Protein AF-A0A7S1GE99-F1 (afdb_monomer)

Structure (mmCIF, N/CA/C/O backbone):
data_AF-A0A7S1GE99-F1
#
_entry.id   AF-A0A7S1GE99-F1
#
loop_
_atom_site.group_PDB
_atom_site.id
_atom_site.type_symbol
_atom_site.label_atom_id
_atom_site.label_alt_id
_atom_site.label_comp_id
_atom_site.label_asym_id
_atom_site.label_entity_id
_atom_site.label_seq_id
_atom_site.pdbx_PDB_ins_code
_atom_site.Cartn_x
_atom_site.Cartn_y
_atom_site.Cartn_z
_atom_site.occupancy
_atom_site.B_iso_or_equiv
_atom_site.auth_seq_id
_atom_site.auth_comp_id
_atom_site.auth_asym_id
_atom_site.auth_atom_id
_atom_site.pdbx_PDB_model_num
ATOM 1 N N . MET A 1 1 ? 2.504 33.706 44.942 1.00 39.19 1 MET A N 1
ATOM 2 C CA . MET A 1 1 ? 2.162 32.279 44.776 1.00 39.19 1 MET A CA 1
ATOM 3 C C . MET A 1 1 ? 1.419 32.140 43.459 1.00 39.19 1 MET A C 1
ATOM 5 O O . MET A 1 1 ? 0.215 32.343 43.428 1.00 39.19 1 MET A O 1
ATOM 9 N N . ALA A 1 2 ? 2.148 31.917 42.367 1.00 39.06 2 ALA A N 1
ATOM 10 C CA . ALA A 1 2 ? 1.563 31.556 41.081 1.00 39.06 2 ALA A CA 1
ATOM 11 C C . ALA A 1 2 ? 1.727 30.039 40.951 1.00 39.06 2 ALA A C 1
ATOM 13 O O . ALA A 1 2 ? 2.849 29.540 40.983 1.00 39.06 2 ALA A O 1
ATOM 14 N N . SER A 1 3 ? 0.613 29.313 40.929 1.00 40.59 3 SER A N 1
ATOM 15 C CA . SER A 1 3 ? 0.593 27.877 40.678 1.00 40.59 3 SER A CA 1
ATOM 16 C C . SER A 1 3 ? 0.791 27.647 39.183 1.00 40.59 3 SER A C 1
ATOM 18 O O . SER A 1 3 ? -0.123 27.890 38.394 1.00 40.59 3 SER A O 1
ATOM 20 N N . GLU A 1 4 ? 1.980 27.198 38.794 1.00 44.19 4 GLU A N 1
ATOM 21 C CA . GLU A 1 4 ? 2.222 26.660 37.459 1.00 44.19 4 GLU A CA 1
ATOM 22 C C . GLU A 1 4 ? 1.477 25.327 37.337 1.00 44.19 4 GLU A C 1
ATOM 24 O O . GLU A 1 4 ? 1.894 24.291 37.855 1.00 44.19 4 GLU A O 1
ATOM 29 N N . GLY A 1 5 ? 0.314 25.377 36.688 1.00 39.50 5 GLY A N 1
ATOM 30 C CA . GLY A 1 5 ? -0.409 24.197 36.240 1.00 39.50 5 GLY A CA 1
ATOM 31 C C . GLY A 1 5 ? 0.390 23.509 35.142 1.00 39.50 5 GLY A C 1
ATOM 32 O O . GLY A 1 5 ? 0.236 23.823 33.964 1.00 39.50 5 GLY A O 1
ATOM 33 N N . GLY A 1 6 ? 1.254 22.576 35.534 1.00 42.50 6 GLY A N 1
ATOM 34 C CA . GLY A 1 6 ? 1.893 21.646 34.617 1.00 42.50 6 GLY A CA 1
ATOM 35 C C . GLY A 1 6 ? 0.828 20.786 33.948 1.00 42.50 6 GLY A C 1
ATOM 36 O O . GLY A 1 6 ? 0.323 19.835 34.542 1.00 42.50 6 GLY A O 1
ATOM 37 N N . VAL A 1 7 ? 0.483 21.104 32.700 1.00 44.38 7 VAL A N 1
ATOM 38 C CA . VAL A 1 7 ? -0.241 20.171 31.836 1.00 44.38 7 VAL A CA 1
ATOM 39 C C . VAL A 1 7 ? 0.745 19.065 31.489 1.00 44.38 7 VAL A C 1
ATOM 41 O O . VAL A 1 7 ? 1.518 19.164 30.537 1.00 44.38 7 VAL A O 1
ATOM 44 N N . SER A 1 8 ? 0.751 18.019 32.312 1.00 42.44 8 SER A N 1
ATOM 45 C CA . SER A 1 8 ? 1.410 16.771 31.975 1.00 42.44 8 SER A CA 1
ATOM 46 C C . SER A 1 8 ? 0.691 16.190 30.763 1.00 42.44 8 SER A C 1
ATOM 48 O O . SER A 1 8 ? -0.389 15.613 30.873 1.00 42.44 8 SER A O 1
ATOM 50 N N . ARG A 1 9 ? 1.272 16.390 29.578 1.00 46.19 9 ARG A N 1
ATOM 51 C CA . ARG A 1 9 ? 0.892 15.664 28.369 1.00 46.19 9 ARG A CA 1
ATOM 52 C C . ARG A 1 9 ? 1.385 14.236 28.554 1.00 46.19 9 ARG A C 1
ATOM 54 O O . ARG A 1 9 ? 2.460 13.881 28.084 1.00 46.19 9 ARG A O 1
ATOM 61 N N . HIS A 1 10 ? 0.641 13.435 29.311 1.00 42.88 10 HIS A N 1
ATOM 62 C CA . HIS A 1 10 ? 0.763 11.991 29.190 1.00 42.88 10 HIS A CA 1
ATOM 63 C C . HIS A 1 10 ? 0.518 11.699 27.713 1.00 42.88 10 HIS A C 1
ATOM 65 O O . HIS A 1 10 ? -0.528 12.078 27.188 1.00 42.88 10 HIS A O 1
ATOM 71 N N . ALA A 1 11 ? 1.515 11.144 27.023 1.00 49.31 11 ALA A N 1
ATOM 72 C CA . ALA A 1 11 ? 1.324 10.636 25.679 1.00 49.31 11 ALA A CA 1
ATOM 73 C C . ALA A 1 11 ? 0.175 9.632 25.772 1.00 49.31 11 ALA A C 1
ATOM 75 O O . ALA A 1 11 ? 0.333 8.560 26.356 1.00 49.31 11 ALA A O 1
ATOM 76 N N . THR A 1 12 ? -1.016 10.034 25.328 1.00 49.06 12 THR A N 1
ATOM 77 C CA . THR A 1 12 ? -2.180 9.160 25.319 1.00 49.06 12 THR A CA 1
ATOM 78 C C . THR A 1 12 ? -1.797 7.986 24.442 1.00 49.06 12 THR A C 1
ATOM 80 O O . THR A 1 12 ? -1.599 8.155 23.241 1.00 49.06 12 THR A O 1
ATOM 83 N N . ALA A 1 13 ? -1.603 6.819 25.049 1.00 61.41 13 ALA A N 1
ATOM 84 C CA . ALA A 1 13 ? -1.289 5.620 24.303 1.00 61.41 13 ALA A CA 1
ATOM 85 C C . ALA A 1 13 ? -2.427 5.382 23.306 1.00 61.41 13 ALA A C 1
ATOM 87 O O . ALA A 1 13 ? -3.583 5.217 23.704 1.00 61.41 13 ALA A O 1
ATOM 88 N N . VAL A 1 14 ? -2.109 5.442 22.014 1.00 68.56 14 VAL A N 1
ATOM 89 C CA . VAL A 1 14 ? -3.097 5.246 20.955 1.00 68.56 14 VAL A CA 1
ATOM 90 C C . VAL A 1 14 ? -3.495 3.775 20.968 1.00 68.56 14 VAL A C 1
ATOM 92 O O . VAL A 1 14 ? -2.655 2.890 20.785 1.00 68.56 14 VAL A O 1
ATOM 95 N N . LEU A 1 15 ? -4.777 3.528 21.232 1.00 82.56 15 LEU A N 1
ATOM 96 C CA . LEU A 1 15 ? -5.371 2.201 21.190 1.00 82.56 15 LEU A CA 1
ATOM 97 C C . LEU A 1 15 ? -5.808 1.899 19.754 1.00 82.56 15 LEU A C 1
ATOM 99 O O . LEU A 1 15 ? -6.715 2.552 19.246 1.00 82.56 15 LEU A O 1
ATOM 103 N N . VAL A 1 16 ? -5.188 0.910 19.116 1.00 88.00 16 VAL A N 1
ATOM 104 C CA . VAL A 1 16 ? -5.548 0.451 17.767 1.00 88.00 16 VAL A CA 1
ATOM 105 C C . VAL A 1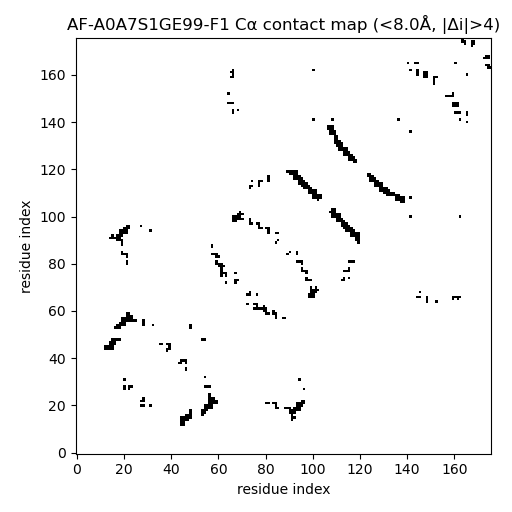 16 ? -6.308 -0.860 17.875 1.00 88.00 16 VAL A C 1
ATOM 107 O O . VAL A 1 16 ? -5.741 -1.874 18.280 1.00 88.00 16 VAL A O 1
ATOM 110 N N . ARG A 1 17 ? -7.595 -0.842 17.522 1.00 90.88 17 ARG A N 1
ATOM 111 C CA . ARG A 1 17 ? -8.445 -2.043 17.454 1.00 90.88 17 ARG A CA 1
ATOM 112 C C . ARG A 1 17 ? -8.789 -2.409 16.024 1.00 90.88 17 ARG A C 1
ATOM 114 O O . ARG A 1 17 ? -8.888 -3.578 15.699 1.00 90.88 17 ARG A O 1
ATOM 121 N N . THR A 1 18 ? -8.951 -1.400 15.177 1.00 93.81 18 THR A N 1
ATOM 122 C CA . THR A 1 18 ? -9.313 -1.564 13.772 1.00 93.81 18 THR A CA 1
ATOM 123 C C . THR A 1 18 ? -8.200 -1.063 12.864 1.00 93.81 18 THR A C 1
ATOM 125 O O . THR A 1 18 ? -7.657 0.025 13.069 1.00 93.81 18 THR A O 1
ATOM 128 N N . VAL A 1 19 ? -7.879 -1.852 11.842 1.00 94.88 19 VAL A N 1
ATOM 129 C CA . VAL A 1 19 ? -6.877 -1.551 10.825 1.00 94.88 19 VAL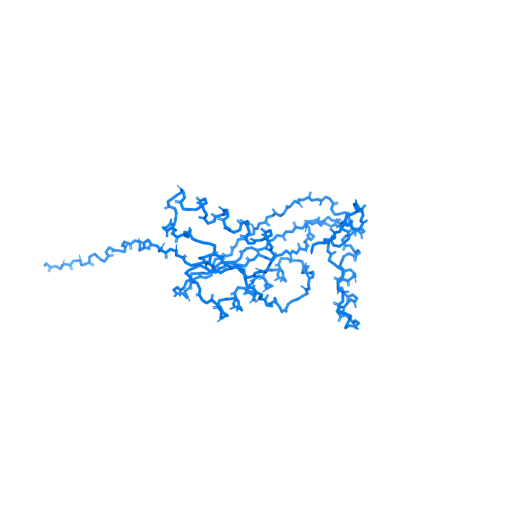 A CA 1
ATOM 130 C C . VAL A 1 19 ? -7.490 -1.714 9.436 1.00 94.88 19 VAL A C 1
ATOM 132 O O . VAL A 1 19 ? -8.042 -2.760 9.098 1.00 94.88 19 VAL A O 1
ATOM 135 N N . THR A 1 20 ? -7.357 -0.688 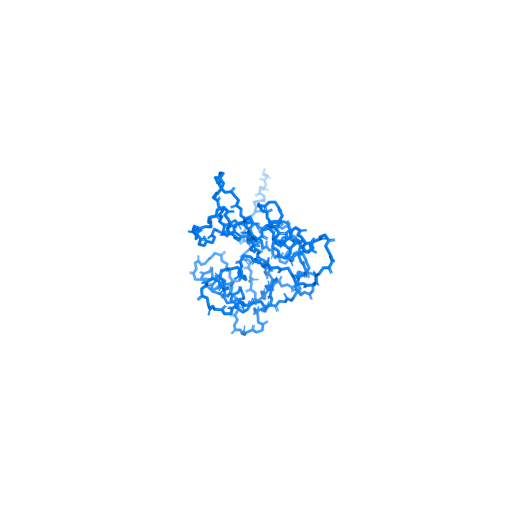8.603 1.00 96.56 20 THR A N 1
ATOM 136 C CA . THR A 1 20 ? -7.715 -0.757 7.181 1.00 96.56 20 THR A CA 1
ATOM 137 C C . THR A 1 20 ? -6.438 -0.759 6.349 1.00 96.56 20 THR A C 1
ATOM 139 O O . THR A 1 20 ? -5.588 0.116 6.501 1.00 96.56 20 THR A O 1
ATOM 142 N N . VAL A 1 21 ? -6.301 -1.723 5.441 1.00 97.38 21 VAL A N 1
ATOM 143 C CA . VAL A 1 21 ? -5.218 -1.772 4.453 1.00 97.38 21 VAL A CA 1
ATOM 144 C C . VAL A 1 21 ? -5.772 -1.333 3.102 1.00 97.38 21 VAL A C 1
ATOM 146 O O . VAL A 1 21 ? -6.738 -1.910 2.613 1.00 97.38 21 VAL A O 1
ATOM 149 N N . ALA A 1 22 ? -5.155 -0.340 2.469 1.00 96.75 22 ALA A N 1
ATOM 150 C CA . ALA A 1 22 ? -5.560 0.214 1.177 1.00 96.75 22 ALA A CA 1
ATOM 151 C C . ALA A 1 22 ? -5.156 -0.686 -0.011 1.00 96.75 22 ALA A C 1
ATOM 153 O O . ALA A 1 22 ? -4.560 -0.239 -0.991 1.00 96.75 22 ALA A O 1
ATOM 154 N N . SER A 1 23 ? -5.404 -1.990 0.109 1.00 95.62 23 SER A N 1
ATOM 155 C CA . SER A 1 23 ? -5.168 -2.993 -0.924 1.00 95.62 23 SER A CA 1
ATOM 156 C C . SER A 1 23 ? -6.000 -4.247 -0.661 1.00 95.62 23 SER A C 1
ATOM 158 O O . SER A 1 23 ? -6.177 -4.651 0.486 1.00 95.62 23 SER A O 1
ATOM 160 N N . THR A 1 24 ? -6.433 -4.919 -1.728 1.00 94.50 24 THR A N 1
ATOM 161 C CA . THR A 1 24 ? -7.025 -6.267 -1.683 1.00 94.50 24 THR A CA 1
ATOM 162 C C . THR A 1 24 ? -5.986 -7.385 -1.843 1.00 94.50 24 THR A C 1
ATOM 164 O O . THR A 1 24 ? -6.329 -8.562 -1.763 1.00 94.50 24 THR A O 1
ATOM 167 N N . SER A 1 25 ? -4.708 -7.050 -2.054 1.00 92.81 25 SER A N 1
ATOM 168 C CA . SER A 1 25 ? -3.637 -8.039 -2.200 1.00 92.81 25 SER A CA 1
ATOM 169 C C . SER A 1 25 ? -3.398 -8.790 -0.891 1.00 92.81 25 SER A C 1
ATOM 171 O O . SER A 1 25 ? -2.994 -8.199 0.113 1.00 92.81 25 SER A O 1
ATOM 173 N N . ALA A 1 26 ? -3.560 -10.115 -0.922 1.00 92.44 26 ALA A N 1
ATOM 174 C CA . ALA A 1 26 ? -3.360 -10.970 0.248 1.00 92.44 26 ALA A CA 1
ATOM 175 C C . ALA A 1 26 ? -1.950 -10.839 0.856 1.00 92.44 26 ALA A C 1
ATOM 177 O O . ALA A 1 26 ? -1.808 -10.881 2.075 1.00 92.44 26 ALA A O 1
ATOM 178 N N . ILE A 1 27 ? -0.912 -10.623 0.032 1.00 91.12 27 ILE A N 1
ATOM 179 C CA . ILE A 1 27 ? 0.461 -10.417 0.525 1.00 91.12 27 ILE A CA 1
ATOM 180 C C . ILE A 1 27 ? 0.560 -9.102 1.301 1.00 91.12 27 ILE A C 1
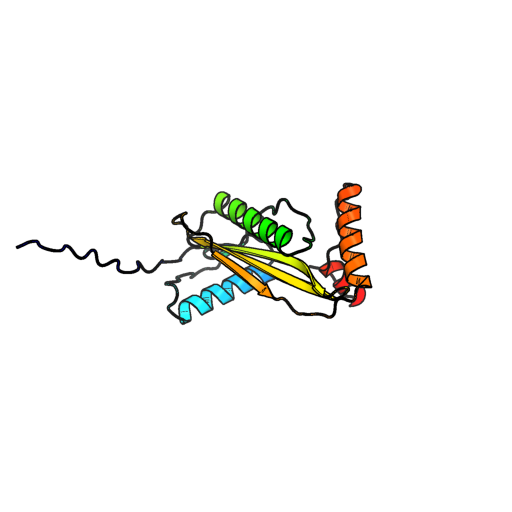ATOM 182 O O . ILE A 1 27 ? 1.121 -9.081 2.393 1.00 91.12 27 ILE A O 1
ATOM 186 N N . LYS A 1 28 ? 0.016 -8.005 0.755 1.00 92.06 28 LYS A N 1
ATOM 187 C CA . LYS A 1 28 ? 0.096 -6.681 1.391 1.00 92.06 28 LYS A CA 1
ATOM 188 C C . LYS A 1 28 ? -0.675 -6.663 2.710 1.00 92.06 28 LYS A C 1
ATOM 190 O O . LYS A 1 28 ? -0.165 -6.168 3.711 1.00 92.06 28 LYS A O 1
ATOM 195 N N . VAL A 1 29 ? -1.860 -7.274 2.735 1.00 94.88 29 VAL A N 1
ATOM 196 C CA . VAL A 1 29 ? -2.665 -7.418 3.957 1.00 94.88 29 VAL A CA 1
ATOM 197 C C . VAL A 1 29 ? -1.927 -8.254 5.009 1.00 94.88 29 VAL A C 1
ATOM 199 O O . VAL A 1 29 ? -1.844 -7.840 6.165 1.00 94.88 29 VAL A O 1
ATOM 202 N N . ALA A 1 30 ? -1.338 -9.390 4.620 1.00 93.50 30 ALA A N 1
ATOM 203 C CA . ALA A 1 30 ? -0.566 -10.232 5.534 1.00 93.50 30 ALA A CA 1
ATOM 204 C C . ALA A 1 30 ? 0.674 -9.510 6.092 1.00 93.50 30 ALA A C 1
ATOM 206 O O . ALA A 1 30 ? 0.928 -9.577 7.293 1.00 93.50 30 ALA A O 1
ATOM 207 N N . ALA A 1 31 ? 1.402 -8.766 5.252 1.00 92.69 31 ALA A N 1
ATOM 208 C CA . ALA A 1 31 ? 2.573 -7.998 5.670 1.00 92.69 31 ALA A CA 1
ATOM 209 C C . ALA A 1 31 ? 2.215 -6.908 6.696 1.00 92.69 31 ALA A C 1
ATOM 211 O O . ALA A 1 31 ? 2.897 -6.765 7.711 1.00 92.69 31 ALA A O 1
ATOM 212 N N . VAL A 1 32 ? 1.116 -6.172 6.481 1.00 93.50 32 VAL A N 1
ATOM 213 C CA . VAL A 1 32 ? 0.640 -5.177 7.457 1.00 93.50 32 VAL A CA 1
ATOM 214 C C . VAL A 1 32 ? 0.190 -5.852 8.753 1.00 93.50 32 VAL A C 1
ATOM 216 O O . VAL A 1 32 ? 0.522 -5.364 9.831 1.00 93.50 32 VAL A O 1
ATOM 219 N N . ARG A 1 33 ? -0.498 -6.999 8.680 1.00 92.88 33 ARG A N 1
ATOM 220 C CA . ARG A 1 33 ? -0.889 -7.775 9.870 1.00 92.88 33 ARG A CA 1
ATOM 221 C C . ARG A 1 33 ? 0.319 -8.192 10.703 1.00 92.88 33 ARG A C 1
ATOM 223 O O . ARG A 1 33 ? 0.304 -8.041 11.926 1.00 92.88 33 ARG A O 1
ATOM 230 N N . GLU A 1 34 ? 1.378 -8.667 10.057 1.00 91.81 34 GLU A N 1
ATOM 231 C CA . GLU A 1 34 ? 2.626 -9.015 10.735 1.00 91.81 34 GLU A CA 1
ATOM 232 C C . GLU A 1 34 ? 3.289 -7.783 11.373 1.00 91.81 34 GLU A C 1
ATOM 234 O O . GLU A 1 34 ? 3.691 -7.835 12.537 1.00 91.81 34 GLU A O 1
ATOM 239 N N . ALA A 1 35 ? 3.361 -6.660 10.652 1.00 89.69 35 ALA A N 1
ATOM 240 C CA . ALA A 1 35 ? 3.946 -5.418 11.158 1.00 89.69 35 ALA A CA 1
ATOM 241 C C . ALA A 1 35 ? 3.192 -4.876 12.385 1.00 89.69 35 ALA A C 1
ATOM 243 O O . ALA A 1 35 ? 3.814 -4.531 13.391 1.00 89.69 35 ALA A O 1
ATOM 244 N N . VAL A 1 36 ? 1.858 -4.866 12.334 1.00 88.56 36 VAL A N 1
ATOM 245 C CA . VAL A 1 36 ? 0.982 -4.459 13.443 1.00 88.56 36 VAL A CA 1
ATOM 246 C C . VAL A 1 36 ? 1.165 -5.380 14.654 1.00 88.56 36 VAL A C 1
ATOM 248 O O . VAL A 1 36 ? 1.307 -4.898 15.779 1.00 88.56 36 VAL A O 1
ATOM 251 N N . SER A 1 37 ? 1.257 -6.694 14.429 1.00 86.00 37 SER A N 1
ATOM 252 C CA . SER A 1 37 ? 1.504 -7.673 15.496 1.00 86.00 37 SER A CA 1
ATOM 253 C C . SER A 1 37 ? 2.858 -7.444 16.177 1.00 86.00 37 SER A C 1
ATOM 255 O O . SER A 1 37 ? 2.948 -7.440 17.403 1.00 86.00 37 SER A O 1
ATOM 257 N N . LYS A 1 38 ? 3.919 -7.177 15.403 1.00 85.75 38 LYS A N 1
ATOM 258 C CA . LYS A 1 38 ? 5.251 -6.857 15.946 1.00 85.75 38 LYS A CA 1
ATOM 259 C C . LYS A 1 38 ? 5.268 -5.530 16.707 1.00 85.75 38 LYS A C 1
ATOM 261 O O . LYS A 1 38 ? 5.879 -5.453 17.770 1.00 85.75 38 LYS A O 1
ATOM 266 N N . ALA A 1 39 ? 4.583 -4.502 16.202 1.00 81.31 39 ALA A N 1
ATOM 267 C CA . ALA A 1 39 ? 4.481 -3.207 16.876 1.00 81.31 39 ALA A CA 1
ATOM 268 C C . ALA A 1 39 ? 3.812 -3.321 18.260 1.00 81.31 39 ALA A C 1
ATOM 270 O O . ALA A 1 39 ? 4.233 -2.641 19.200 1.00 81.31 39 ALA A O 1
ATOM 271 N N . ALA A 1 40 ? 2.835 -4.227 18.399 1.00 76.69 40 ALA A N 1
ATOM 272 C CA . ALA A 1 40 ? 2.210 -4.567 19.676 1.00 76.69 40 ALA A CA 1
ATOM 273 C C . ALA A 1 40 ? 3.221 -5.160 20.674 1.00 76.69 40 ALA A C 1
ATOM 275 O O . ALA A 1 40 ? 3.267 -4.755 21.835 1.00 76.69 40 ALA A O 1
ATOM 276 N N . MET A 1 41 ? 4.074 -6.084 20.212 1.00 76.19 41 MET A N 1
ATOM 277 C CA . MET A 1 41 ? 5.096 -6.729 21.052 1.00 76.19 41 MET A CA 1
ATOM 278 C C . MET A 1 41 ? 6.188 -5.759 21.519 1.00 76.19 41 MET A C 1
ATOM 280 O O . MET A 1 41 ? 6.766 -5.950 22.585 1.00 76.19 41 MET A O 1
ATOM 284 N N . LEU A 1 42 ? 6.474 -4.715 20.739 1.00 74.81 42 LEU A N 1
ATOM 285 C CA . LEU A 1 42 ? 7.482 -3.702 21.063 1.00 74.81 42 LEU A CA 1
ATOM 286 C C . LEU A 1 42 ? 6.946 -2.571 21.960 1.00 74.81 42 LEU A C 1
ATOM 288 O O . LEU A 1 42 ? 7.641 -1.574 22.150 1.00 74.81 42 LEU A O 1
ATOM 292 N N . HIS A 1 43 ? 5.716 -2.688 22.483 1.00 65.75 43 HIS A N 1
ATOM 293 C CA . HIS A 1 43 ? 5.034 -1.668 23.299 1.00 65.75 43 HIS A CA 1
ATOM 294 C C . HIS A 1 43 ? 5.001 -0.265 22.664 1.00 65.75 43 HIS A C 1
ATOM 296 O O . HIS A 1 43 ? 4.838 0.738 23.356 1.00 65.75 43 HIS A O 1
ATOM 302 N N . SER A 1 44 ? 5.161 -0.181 21.340 1.00 64.06 44 SER A N 1
ATOM 303 C CA . SER A 1 44 ? 5.169 1.088 20.604 1.00 64.06 44 SER A CA 1
ATOM 304 C C . SER A 1 44 ? 3.747 1.568 20.292 1.00 64.06 44 SER A C 1
ATOM 306 O O . SER A 1 44 ? 3.522 2.763 20.123 1.00 64.06 44 SER A O 1
ATOM 308 N N . LEU A 1 45 ? 2.784 0.639 20.263 1.00 67.31 45 LEU A N 1
ATOM 309 C CA . LEU A 1 45 ? 1.346 0.889 20.190 1.00 67.31 45 LEU A CA 1
ATOM 310 C C . LEU A 1 45 ? 0.590 -0.089 21.102 1.00 67.31 45 LEU A C 1
ATOM 312 O O . LEU A 1 45 ? 0.994 -1.243 21.250 1.00 67.31 45 LEU A O 1
ATOM 316 N N . HIS A 1 46 ? -0.549 0.340 21.651 1.00 76.56 46 HIS A N 1
ATOM 317 C CA . HIS A 1 46 ? -1.508 -0.577 22.271 1.00 76.56 46 HIS A CA 1
ATOM 318 C C . HIS A 1 46 ? -2.425 -1.137 21.183 1.00 76.56 46 HIS A C 1
ATOM 320 O O . HIS A 1 46 ? -3.415 -0.514 20.809 1.00 76.56 46 HIS A O 1
ATOM 326 N N . VAL A 1 47 ? -2.071 -2.301 20.645 1.00 79.94 47 VAL A N 1
ATOM 327 C CA . VAL A 1 47 ? -2.811 -2.950 19.558 1.00 79.94 47 VAL A CA 1
ATOM 328 C C . VAL A 1 47 ? -3.638 -4.111 20.110 1.00 79.94 47 VAL A C 1
ATOM 330 O O . VAL A 1 47 ? -3.097 -4.992 20.772 1.00 79.94 47 VAL A O 1
ATOM 333 N N . HIS A 1 48 ? -4.931 -4.132 19.791 1.00 81.56 48 HIS A N 1
ATOM 334 C CA . HIS A 1 48 ? -5.866 -5.221 20.087 1.00 81.56 48 HIS A CA 1
ATOM 335 C C . HIS A 1 48 ? -6.625 -5.605 18.812 1.00 81.56 48 HIS A C 1
ATOM 337 O O . HIS A 1 48 ? -7.806 -5.303 18.670 1.00 81.56 48 HIS A O 1
ATOM 343 N N . VAL A 1 49 ? -5.912 -6.214 17.866 1.00 82.19 49 VAL A N 1
ATOM 344 C CA . VAL A 1 49 ? -6.495 -6.838 16.669 1.00 82.19 49 VAL A CA 1
ATOM 345 C C . VAL A 1 49 ? -6.678 -8.313 17.013 1.00 82.19 49 VAL A C 1
ATOM 347 O O . VAL A 1 49 ? -5.692 -9.044 17.102 1.00 82.19 49 VAL A O 1
ATOM 350 N N . GLU A 1 50 ? -7.911 -8.729 17.293 1.00 79.19 50 GLU A N 1
ATOM 351 C CA . GLU A 1 50 ? -8.214 -10.054 17.856 1.00 79.19 50 GLU A CA 1
ATOM 352 C C . GLU A 1 50 ? -8.788 -11.009 16.805 1.00 79.19 50 GLU A C 1
ATOM 354 O O . GLU A 1 50 ? -8.572 -12.217 16.884 1.00 79.19 50 GLU A O 1
ATOM 359 N N . ASN A 1 51 ? -9.477 -10.466 15.800 1.00 84.56 51 ASN A N 1
ATOM 360 C CA . ASN A 1 51 ? -10.158 -11.229 14.760 1.00 84.56 51 ASN A CA 1
ATOM 361 C C . ASN A 1 51 ? -9.690 -10.816 13.357 1.00 84.56 51 ASN A C 1
ATOM 363 O O . ASN A 1 51 ? -9.065 -9.772 13.154 1.00 84.56 51 ASN A O 1
ATOM 367 N N . ASP A 1 52 ? -10.020 -11.623 12.350 1.00 82.12 52 ASP A N 1
ATOM 368 C CA . ASP A 1 52 ? -9.687 -11.290 10.962 1.00 82.12 52 ASP A CA 1
ATOM 369 C C . ASP A 1 52 ? -10.381 -10.001 10.489 1.00 82.12 52 ASP A C 1
ATOM 371 O O . ASP A 1 52 ? -9.762 -9.223 9.766 1.00 82.12 52 ASP A O 1
ATOM 375 N N . ASP A 1 53 ? -11.591 -9.717 10.985 1.00 88.69 53 ASP A N 1
ATOM 376 C CA . ASP A 1 53 ? -12.382 -8.518 10.657 1.00 88.69 53 ASP A CA 1
ATOM 377 C C . ASP A 1 53 ? -11.822 -7.205 11.236 1.00 88.69 53 ASP A C 1
ATOM 379 O O . ASP A 1 53 ? -12.182 -6.110 10.779 1.00 88.69 53 ASP A O 1
ATOM 383 N N . ASP A 1 54 ? -10.922 -7.304 12.217 1.00 92.81 54 ASP A N 1
ATOM 384 C CA . ASP A 1 54 ? -10.254 -6.159 12.835 1.00 92.81 54 ASP A CA 1
ATOM 385 C C . ASP A 1 54 ? -9.143 -5.598 11.935 1.00 92.81 54 ASP A C 1
ATOM 387 O O . ASP A 1 54 ? -8.757 -4.441 12.087 1.00 92.81 54 ASP A O 1
ATOM 391 N N . LEU A 1 55 ? -8.645 -6.380 10.967 1.00 96.06 55 LEU A N 1
ATOM 392 C CA . LEU A 1 55 ? -7.666 -5.936 9.974 1.00 96.06 55 LEU A CA 1
ATOM 393 C C . LEU A 1 55 ? -8.068 -6.406 8.582 1.00 96.06 55 LEU A C 1
ATOM 395 O O . LEU A 1 55 ? -7.876 -7.567 8.220 1.00 96.06 55 LEU A O 1
ATOM 399 N N . VAL A 1 56 ? -8.573 -5.481 7.772 1.00 96.12 56 VAL A N 1
ATOM 400 C CA . VAL A 1 56 ? -9.141 -5.813 6.462 1.00 96.12 56 VAL A CA 1
ATOM 401 C C . VAL A 1 56 ? -8.510 -5.009 5.338 1.00 96.12 56 VAL A C 1
ATOM 403 O O . VAL A 1 56 ? -8.200 -3.827 5.482 1.00 96.12 56 VAL A O 1
ATOM 406 N N . GLY A 1 57 ? -8.340 -5.670 4.197 1.00 97.19 57 GLY A N 1
ATOM 407 C CA . GLY A 1 57 ? -7.984 -5.024 2.943 1.00 97.19 57 GLY A CA 1
ATOM 408 C C . GLY A 1 57 ? -9.212 -4.444 2.250 1.00 97.19 57 GLY A C 1
ATOM 409 O O . GLY A 1 57 ? -10.244 -5.108 2.164 1.00 97.19 57 GLY A O 1
ATOM 410 N N . VAL A 1 58 ? -9.099 -3.225 1.729 1.00 96.81 58 VAL A N 1
ATOM 411 C CA . VAL A 1 58 ? -10.131 -2.581 0.909 1.00 96.81 58 VAL A CA 1
ATOM 412 C C . VAL A 1 58 ? -9.550 -2.154 -0.433 1.00 96.81 58 VAL A C 1
ATOM 414 O O . VAL A 1 58 ? -8.377 -1.790 -0.537 1.00 96.81 58 VAL A O 1
ATOM 417 N N . ALA A 1 59 ? -10.374 -2.199 -1.479 1.00 96.19 59 ALA A N 1
ATOM 418 C CA . ALA A 1 59 ? -10.005 -1.623 -2.763 1.00 96.19 59 ALA A CA 1
ATOM 419 C C . ALA A 1 59 ? -9.923 -0.098 -2.620 1.00 96.19 59 ALA A C 1
ATOM 421 O O . ALA A 1 59 ? -10.871 0.534 -2.157 1.00 96.19 59 ALA A O 1
ATOM 422 N N . ALA A 1 60 ? -8.792 0.481 -3.013 1.00 95.62 60 ALA A N 1
ATOM 423 C CA . ALA A 1 60 ? -8.545 1.913 -2.920 1.00 95.62 60 ALA A CA 1
ATOM 424 C C . ALA A 1 60 ? -7.830 2.380 -4.196 1.00 95.62 60 ALA A C 1
ATOM 426 O O . ALA A 1 60 ? -6.745 1.865 -4.475 1.00 95.62 60 ALA A O 1
ATOM 427 N N . PRO A 1 61 ? -8.410 3.289 -4.999 1.00 94.50 61 PRO A N 1
ATOM 428 C CA . PRO A 1 61 ? -7.774 3.784 -6.218 1.00 94.50 61 PRO A CA 1
ATOM 429 C C . PRO A 1 61 ? -6.532 4.633 -5.903 1.00 94.50 61 PRO A C 1
ATOM 431 O O . PRO A 1 61 ? -6.544 5.430 -4.968 1.00 94.50 61 PRO A O 1
ATOM 434 N N . SER A 1 62 ? -5.465 4.481 -6.696 1.00 92.44 62 SER A N 1
ATOM 435 C CA . SER A 1 62 ? -4.237 5.284 -6.565 1.00 92.44 62 SER A CA 1
ATOM 436 C C . SER A 1 62 ? -4.286 6.594 -7.354 1.00 92.44 62 SER A C 1
ATOM 438 O O . SER A 1 62 ? -3.580 7.539 -7.015 1.00 92.44 62 SER A O 1
ATOM 440 N N . GLY A 1 63 ? -5.090 6.672 -8.419 1.00 92.81 63 GLY A N 1
ATOM 441 C CA . GLY A 1 63 ? -5.151 7.848 -9.296 1.00 92.81 63 GLY A CA 1
ATOM 442 C C . GLY A 1 63 ? -3.839 8.163 -10.035 1.00 92.81 63 GLY A C 1
ATOM 443 O O . GLY A 1 63 ? -3.678 9.280 -10.522 1.00 92.81 63 GLY A O 1
ATOM 444 N N . VAL A 1 64 ? -2.904 7.211 -10.089 1.00 91.94 64 VAL A N 1
ATOM 445 C CA . VAL A 1 64 ? -1.641 7.271 -10.848 1.00 91.94 64 VAL A CA 1
ATOM 446 C C . VAL A 1 64 ? -1.522 6.029 -11.742 1.00 91.94 64 VAL A C 1
ATOM 448 O O . VAL A 1 64 ? -2.435 5.204 -11.751 1.00 91.94 64 VAL A O 1
ATOM 451 N N . SER A 1 65 ? -0.428 5.899 -12.499 1.00 87.44 65 SER A N 1
ATOM 452 C CA . SER A 1 65 ? -0.144 4.692 -13.291 1.00 87.44 65 SER A CA 1
ATOM 453 C C . SER A 1 65 ? -0.218 3.413 -12.44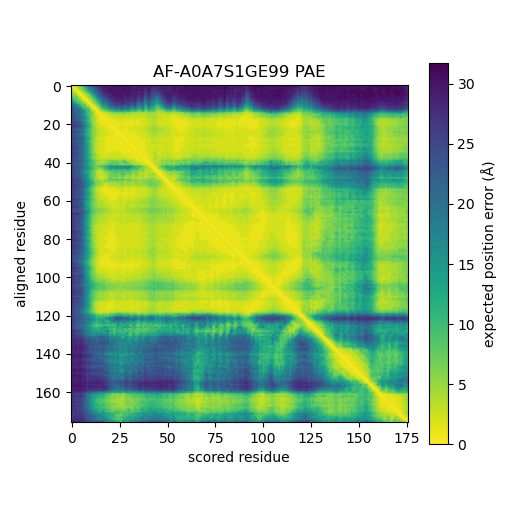1 1.00 87.44 65 SER A C 1
ATOM 455 O O . SER A 1 65 ? 0.208 3.415 -11.288 1.00 87.44 65 SER A O 1
ATOM 457 N N . GLU A 1 66 ? -0.698 2.305 -13.021 1.00 86.19 66 GLU A N 1
ATOM 458 C CA . GLU A 1 66 ? -0.646 0.971 -12.386 1.00 86.19 66 GLU A CA 1
ATOM 459 C C . GLU A 1 66 ? 0.798 0.519 -12.108 1.00 86.19 66 GLU A C 1
ATOM 461 O O . GLU A 1 66 ? 1.046 -0.235 -11.169 1.00 86.19 66 GLU A O 1
ATOM 466 N N . GLN A 1 67 ? 1.761 1.030 -12.883 1.00 86.88 67 GLN A N 1
ATOM 467 C CA . GLN A 1 67 ? 3.189 0.917 -12.604 1.00 86.88 67 GLN A CA 1
ATOM 468 C C . GLN A 1 67 ? 3.771 2.320 -12.376 1.00 86.88 67 GLN A C 1
ATOM 470 O O . GLN A 1 67 ? 4.220 2.952 -13.337 1.00 86.88 67 GLN A O 1
ATOM 475 N N . PRO A 1 68 ? 3.759 2.830 -11.130 1.00 90.00 68 PRO A N 1
ATOM 476 C CA . PRO A 1 68 ? 4.403 4.090 -10.785 1.00 90.00 68 PRO A CA 1
ATOM 477 C C . PRO A 1 68 ? 5.903 4.068 -11.089 1.00 90.00 68 PRO A C 1
ATOM 479 O O . PRO A 1 68 ? 6.586 3.063 -10.841 1.00 90.00 68 PRO A O 1
ATOM 482 N N . VAL A 1 69 ? 6.413 5.192 -11.595 1.00 90.19 69 VAL A N 1
ATOM 483 C CA . VAL A 1 69 ? 7.834 5.389 -11.903 1.00 90.19 69 VAL A CA 1
ATOM 484 C C . VAL A 1 69 ? 8.373 6.579 -11.105 1.00 90.19 69 VAL A C 1
ATOM 486 O O . VAL A 1 69 ? 7.872 7.698 -11.193 1.00 90.19 69 VAL A O 1
ATOM 489 N N . GLY A 1 70 ? 9.428 6.351 -10.324 1.00 88.94 70 GLY A N 1
ATOM 490 C CA . GLY A 1 70 ? 10.029 7.364 -9.456 1.00 88.94 70 GLY A CA 1
ATOM 491 C C . GLY A 1 70 ? 9.369 7.466 -8.074 1.00 88.94 70 GLY A C 1
ATOM 492 O O . GLY A 1 70 ? 8.244 7.013 -7.843 1.00 88.94 70 GLY A O 1
ATOM 493 N N . HIS A 1 71 ? 10.078 8.090 -7.128 1.00 89.00 71 HIS A N 1
ATOM 494 C CA . HIS A 1 71 ? 9.584 8.264 -5.756 1.00 89.00 71 HIS A CA 1
ATOM 495 C C . HIS A 1 71 ? 8.303 9.103 -5.700 1.00 89.00 71 HIS A C 1
ATOM 497 O O . HIS A 1 71 ? 7.373 8.741 -4.985 1.00 89.00 71 HIS A O 1
ATOM 503 N N . GLU A 1 72 ? 8.241 10.204 -6.455 1.00 91.56 72 GLU A N 1
ATOM 504 C CA . GLU A 1 72 ? 7.135 11.164 -6.377 1.00 91.56 72 GLU A CA 1
ATOM 505 C C . GLU A 1 72 ? 5.793 10.556 -6.796 1.00 91.56 72 GLU A C 1
ATOM 507 O O . GLU A 1 72 ? 4.792 10.720 -6.096 1.00 91.56 72 GLU A O 1
ATOM 512 N N . GLU A 1 73 ? 5.754 9.839 -7.923 1.00 92.56 73 GLU A N 1
ATOM 513 C CA . GLU A 1 73 ? 4.526 9.192 -8.386 1.00 9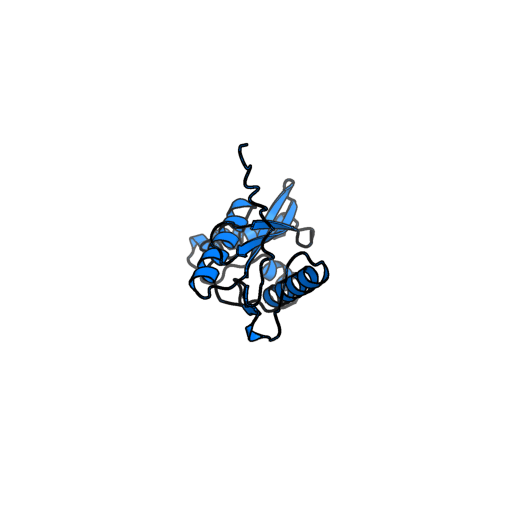2.56 73 GLU A CA 1
ATOM 514 C C . GLU A 1 73 ? 4.105 8.058 -7.448 1.00 92.56 73 GLU A C 1
ATOM 516 O O . GLU A 1 73 ? 2.928 7.963 -7.097 1.00 92.56 73 GLU A O 1
ATOM 521 N N . THR A 1 74 ? 5.062 7.254 -6.980 1.00 92.88 74 THR A N 1
ATOM 522 C CA . THR A 1 74 ? 4.790 6.129 -6.074 1.00 92.88 74 THR A CA 1
ATOM 523 C C . THR A 1 74 ? 4.248 6.612 -4.723 1.00 92.88 74 THR A C 1
ATOM 525 O O . THR A 1 74 ? 3.246 6.089 -4.230 1.00 92.88 74 THR A O 1
ATOM 528 N N . LEU A 1 75 ? 4.839 7.664 -4.142 1.00 92.00 75 LEU A N 1
ATOM 529 C CA . LEU A 1 75 ? 4.349 8.288 -2.909 1.00 92.00 75 LEU A CA 1
ATOM 530 C C . LEU A 1 75 ? 2.961 8.914 -3.098 1.00 92.00 75 LEU A C 1
ATOM 532 O O . LEU A 1 75 ? 2.097 8.788 -2.223 1.00 92.00 75 LEU A O 1
ATOM 536 N N . ARG A 1 76 ? 2.719 9.568 -4.241 1.00 93.75 76 ARG A N 1
ATOM 537 C CA . ARG A 1 76 ? 1.396 10.108 -4.584 1.00 93.75 76 ARG A CA 1
ATOM 538 C C . ARG A 1 76 ? 0.355 8.992 -4.675 1.00 93.75 76 ARG A C 1
ATOM 540 O O . ARG A 1 76 ? -0.711 9.128 -4.082 1.00 93.75 76 ARG A O 1
ATOM 547 N N . GLY A 1 77 ? 0.681 7.874 -5.325 1.00 95.38 77 GLY A N 1
ATOM 548 C CA . GLY A 1 77 ? -0.172 6.685 -5.376 1.00 95.38 77 GLY A CA 1
ATOM 549 C C . GLY A 1 77 ? -0.499 6.142 -3.983 1.00 95.38 77 GLY A C 1
ATOM 550 O O . GLY A 1 77 ? -1.673 5.973 -3.654 1.00 95.38 77 GLY A O 1
ATOM 551 N N . ALA A 1 78 ? 0.511 5.967 -3.122 1.00 94.56 78 ALA A N 1
ATOM 552 C CA . ALA A 1 78 ? 0.318 5.528 -1.737 1.00 94.56 78 ALA A CA 1
ATOM 553 C C . ALA A 1 78 ? -0.594 6.478 -0.941 1.00 94.56 78 ALA A C 1
ATOM 555 O O . ALA A 1 78 ? -1.505 6.030 -0.246 1.00 94.56 78 ALA A O 1
ATOM 556 N N . THR A 1 79 ? -0.384 7.790 -1.068 1.00 93.25 79 THR A N 1
ATOM 557 C CA . THR A 1 79 ? -1.164 8.819 -0.360 1.00 93.25 79 THR A CA 1
ATOM 558 C C . THR A 1 79 ? -2.620 8.852 -0.829 1.00 93.25 79 THR A C 1
ATOM 560 O O . THR A 1 79 ? -3.535 8.912 -0.008 1.00 93.25 79 THR A O 1
ATOM 563 N N . ASN A 1 80 ? -2.853 8.746 -2.138 1.00 95.38 80 ASN A N 1
ATOM 564 C CA . ASN A 1 80 ? -4.198 8.698 -2.710 1.00 95.38 80 ASN A CA 1
ATOM 565 C C . ASN A 1 80 ? -4.955 7.446 -2.252 1.00 95.38 80 ASN A C 1
ATOM 567 O O . ASN A 1 80 ? -6.101 7.549 -1.807 1.00 95.38 80 ASN A O 1
ATOM 571 N N . ARG A 1 81 ? -4.295 6.277 -2.270 1.00 96.56 81 ARG A N 1
ATOM 572 C CA . ARG A 1 81 ? -4.879 5.038 -1.735 1.00 96.56 81 ARG A CA 1
ATOM 573 C C . ARG A 1 81 ? -5.203 5.164 -0.254 1.00 96.56 81 ARG A C 1
ATOM 575 O O . ARG A 1 81 ? -6.270 4.725 0.169 1.00 96.56 81 ARG A O 1
ATOM 582 N N . LEU A 1 82 ? -4.308 5.770 0.527 1.00 94.38 82 LEU A N 1
ATOM 583 C CA . LEU A 1 82 ? -4.522 5.998 1.952 1.00 94.38 82 LEU A CA 1
ATOM 584 C C . LEU A 1 82 ? -5.783 6.837 2.196 1.00 94.38 82 LEU A C 1
ATOM 586 O O . LEU A 1 82 ? -6.621 6.437 3.001 1.00 94.38 82 LEU A O 1
ATOM 590 N N . SER A 1 83 ? -5.943 7.949 1.468 1.00 92.81 83 SER A N 1
ATOM 591 C CA . SER A 1 83 ? -7.124 8.819 1.565 1.00 92.81 83 SER A CA 1
ATOM 592 C C . SER A 1 83 ? -8.405 8.076 1.187 1.00 92.81 83 SER A C 1
ATOM 594 O O . SER A 1 83 ? -9.364 8.071 1.954 1.00 92.81 83 SER A O 1
ATOM 596 N N . ALA A 1 84 ? -8.411 7.379 0.047 1.00 95.75 84 ALA A N 1
ATOM 597 C CA . ALA A 1 84 ? -9.594 6.666 -0.425 1.00 95.75 84 ALA A CA 1
ATOM 598 C C . ALA A 1 84 ? -10.004 5.515 0.513 1.00 95.75 84 ALA A C 1
ATOM 600 O O . ALA A 1 84 ? -11.189 5.310 0.769 1.00 95.75 84 ALA A O 1
ATOM 601 N N . ALA A 1 85 ? -9.035 4.777 1.063 1.00 95.81 85 ALA A N 1
ATOM 602 C CA . ALA A 1 85 ? -9.303 3.723 2.039 1.00 95.81 85 ALA A CA 1
ATOM 603 C C . ALA A 1 85 ? -9.824 4.285 3.367 1.00 95.81 85 ALA A C 1
ATOM 605 O O . ALA A 1 85 ? -10.743 3.708 3.951 1.00 95.81 85 ALA A O 1
ATOM 606 N N . TYR A 1 86 ? -9.265 5.411 3.823 1.00 91.94 86 TYR A N 1
ATOM 607 C CA . TYR A 1 86 ? -9.722 6.097 5.028 1.00 91.94 86 TYR A CA 1
ATOM 608 C C . TYR A 1 86 ? -11.173 6.567 4.884 1.00 91.94 86 TYR A C 1
ATOM 610 O O . TYR A 1 86 ? -11.969 6.362 5.794 1.00 91.94 86 TYR A O 1
ATOM 618 N N . GLU A 1 87 ? -11.540 7.129 3.730 1.00 92.25 87 GLU A N 1
ATOM 619 C CA . GLU A 1 87 ? -12.916 7.538 3.428 1.00 92.25 87 GLU A CA 1
ATOM 620 C C . GLU A 1 87 ? -13.876 6.343 3.325 1.00 92.25 87 GLU A C 1
ATOM 622 O O . GLU A 1 87 ? -14.984 6.392 3.859 1.00 92.25 87 GLU A O 1
ATOM 627 N N . ALA A 1 88 ? -13.455 5.255 2.673 1.00 94.44 88 ALA A N 1
ATOM 628 C CA . ALA A 1 88 ? -14.290 4.071 2.472 1.00 94.44 88 ALA A CA 1
ATOM 629 C C . ALA A 1 88 ? -14.516 3.266 3.763 1.00 94.44 88 ALA A C 1
ATOM 631 O O . ALA A 1 88 ? -15.609 2.741 3.990 1.00 94.44 88 ALA A O 1
ATOM 632 N N . ARG A 1 89 ? -13.483 3.138 4.606 1.00 93.50 89 ARG A N 1
ATOM 633 C CA . ARG A 1 89 ? -13.543 2.412 5.880 1.00 93.50 89 ARG A CA 1
ATOM 634 C C . ARG A 1 89 ? -12.609 3.051 6.917 1.00 93.50 89 ARG A C 1
ATOM 636 O O . ARG A 1 89 ? -11.492 2.560 7.118 1.00 93.50 89 ARG A O 1
ATOM 643 N N . PRO A 1 90 ? -13.083 4.081 7.639 1.00 90.69 90 PRO A N 1
ATOM 644 C CA . PRO A 1 90 ? -12.322 4.693 8.719 1.00 90.69 90 PRO A CA 1
ATOM 645 C C . PRO A 1 90 ? -11.947 3.663 9.794 1.00 90.69 90 PRO A C 1
ATOM 647 O O . PRO A 1 90 ? -12.823 3.069 10.432 1.00 90.69 90 PRO A O 1
ATOM 650 N N . ALA A 1 91 ? -10.651 3.498 10.033 1.00 92.38 91 ALA A N 1
ATOM 651 C CA . ALA A 1 91 ? -10.067 2.608 11.036 1.00 92.38 91 ALA A CA 1
ATOM 652 C C . ALA A 1 91 ? -9.199 3.401 12.021 1.00 92.38 91 ALA A C 1
ATOM 654 O O . ALA A 1 91 ? -8.861 4.553 11.757 1.00 92.38 91 ALA A O 1
ATOM 655 N N . ASP A 1 92 ? -8.840 2.797 13.155 1.00 91.31 92 ASP A N 1
ATOM 656 C CA . ASP A 1 92 ? -7.932 3.425 14.128 1.00 91.31 92 ASP A CA 1
ATOM 657 C C . ASP A 1 92 ? -6.547 3.656 13.522 1.00 91.31 92 ASP A C 1
ATOM 659 O O . ASP A 1 92 ? -5.911 4.672 13.799 1.00 91.31 92 ASP A O 1
ATOM 663 N N . LEU A 1 93 ? -6.137 2.742 12.641 1.00 91.50 93 LEU A N 1
ATOM 664 C CA . LEU A 1 93 ? -4.973 2.847 11.776 1.00 91.50 93 LEU A CA 1
ATOM 665 C C . LEU A 1 93 ? -5.379 2.509 10.336 1.00 91.50 93 LEU A C 1
ATOM 667 O O . LEU A 1 93 ? -5.959 1.460 10.072 1.00 91.50 93 LEU A O 1
ATOM 671 N N . THR A 1 94 ? -5.037 3.366 9.384 1.00 94.12 94 THR A N 1
ATOM 672 C CA . THR A 1 94 ? -5.145 3.054 7.950 1.00 94.12 94 THR A CA 1
ATOM 673 C C . THR A 1 94 ? -3.744 3.002 7.360 1.00 94.12 94 THR A C 1
ATOM 675 O O . THR A 1 94 ? -2.924 3.852 7.696 1.00 94.12 94 THR A O 1
ATOM 678 N N . VAL A 1 95 ? -3.453 2.012 6.513 1.00 95.06 95 VAL A N 1
ATOM 679 C CA . VAL A 1 95 ? -2.131 1.798 5.903 1.00 95.06 95 VAL A CA 1
ATOM 680 C C . VAL A 1 95 ? -2.269 1.580 4.400 1.00 95.06 95 VAL A C 1
ATOM 682 O O . VAL A 1 95 ? -3.084 0.775 3.960 1.00 95.06 95 VAL A O 1
ATOM 685 N N . ALA A 1 96 ? -1.433 2.239 3.608 1.00 95.00 96 ALA A N 1
ATOM 686 C CA . ALA A 1 96 ? -1.275 2.019 2.178 1.00 95.00 96 ALA A CA 1
ATOM 687 C C . ALA A 1 96 ? 0.149 1.548 1.871 1.00 95.00 96 ALA A C 1
ATOM 689 O O . ALA A 1 96 ? 1.104 2.014 2.490 1.00 95.00 96 ALA A O 1
ATOM 690 N N . VAL A 1 97 ? 0.279 0.630 0.910 1.00 93.56 97 VAL A N 1
ATOM 691 C CA . VAL A 1 97 ? 1.563 0.105 0.422 1.00 93.56 97 VAL A CA 1
ATOM 692 C C . VAL A 1 97 ? 1.544 0.151 -1.101 1.00 93.56 97 VAL A C 1
ATOM 694 O O . VAL A 1 97 ? 0.856 -0.665 -1.727 1.00 93.56 97 VAL A O 1
ATOM 697 N N . GLU A 1 98 ? 2.297 1.076 -1.692 1.00 93.06 98 GLU A N 1
ATOM 698 C CA . GLU A 1 98 ? 2.380 1.247 -3.146 1.00 93.06 98 GLU A CA 1
ATOM 699 C C . GLU A 1 98 ? 3.758 0.874 -3.656 1.00 93.06 98 GLU A C 1
ATOM 701 O O . GLU A 1 98 ? 4.748 1.406 -3.167 1.00 93.06 98 GLU A O 1
ATOM 706 N N . ASN A 1 99 ? 3.805 -0.040 -4.623 1.00 90.75 99 ASN A N 1
ATOM 707 C CA . ASN A 1 99 ? 5.037 -0.436 -5.291 1.00 90.75 99 ASN A CA 1
ATOM 708 C C . ASN A 1 99 ? 5.281 0.467 -6.499 1.00 90.75 99 ASN A C 1
ATOM 710 O O . ASN A 1 99 ? 4.330 0.906 -7.142 1.00 90.75 99 ASN A O 1
ATOM 714 N N . GLY A 1 100 ? 6.544 0.704 -6.821 1.00 88.69 100 GLY A N 1
ATOM 715 C CA . GLY A 1 100 ? 6.967 1.466 -7.986 1.00 88.69 100 GLY A CA 1
ATOM 716 C C . GLY A 1 100 ? 8.412 1.147 -8.341 1.00 88.69 100 GLY A C 1
ATOM 717 O O . GLY A 1 100 ? 9.153 0.591 -7.531 1.00 88.69 100 GLY A O 1
ATOM 718 N N . ILE A 1 101 ? 8.818 1.500 -9.557 1.00 86.69 101 ILE A N 1
ATOM 719 C CA . ILE A 1 101 ? 10.208 1.340 -9.996 1.00 86.69 101 ILE A CA 1
ATOM 720 C C . ILE A 1 101 ? 10.938 2.675 -9.933 1.00 86.69 101 ILE A C 1
ATOM 722 O O . ILE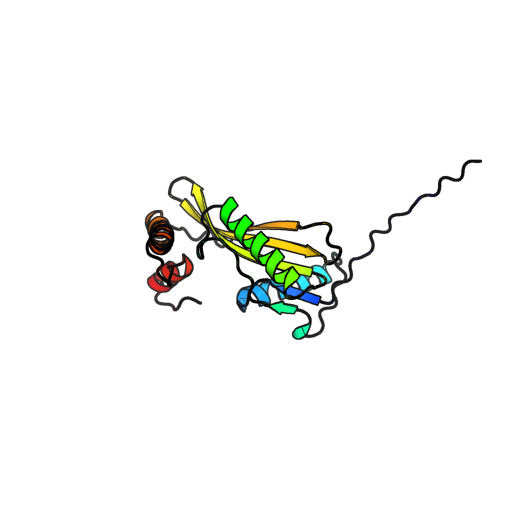 A 1 101 ? 10.399 3.706 -10.334 1.00 86.69 101 ILE A O 1
ATOM 726 N N . VAL A 1 102 ? 12.176 2.671 -9.449 1.00 85.19 102 VAL A N 1
ATOM 727 C CA . VAL A 1 102 ? 13.006 3.878 -9.358 1.00 85.19 102 VAL A CA 1
ATOM 728 C C . VAL A 1 102 ? 14.394 3.620 -9.909 1.00 85.19 102 VAL A C 1
ATOM 730 O O . VAL A 1 102 ? 15.027 2.621 -9.578 1.00 85.19 102 VAL A O 1
ATOM 733 N N . GLU A 1 103 ? 14.875 4.551 -10.728 1.00 83.81 103 GLU A N 1
ATOM 734 C CA . GLU A 1 103 ? 16.256 4.581 -11.190 1.00 83.81 103 GLU A CA 1
ATOM 735 C C . GLU A 1 103 ? 17.153 5.173 -10.096 1.00 83.81 103 GLU A C 1
ATOM 737 O O . GLU A 1 103 ? 17.065 6.358 -9.778 1.00 83.81 103 GLU A O 1
ATOM 742 N N . VAL A 1 104 ? 18.002 4.342 -9.490 1.00 81.75 104 VAL A N 1
ATOM 743 C CA . VAL A 1 104 ? 18.908 4.755 -8.398 1.00 81.75 104 VAL A CA 1
ATOM 744 C C . VAL A 1 104 ? 20.287 5.169 -8.909 1.00 81.75 104 VAL A C 1
ATOM 746 O O . VAL A 1 104 ? 20.985 5.947 -8.261 1.00 81.75 104 VAL A O 1
ATOM 749 N N . LEU A 1 105 ? 20.677 4.663 -10.079 1.00 78.12 105 LEU A N 1
ATOM 750 C CA . LEU A 1 105 ? 21.840 5.071 -10.868 1.00 78.12 105 LEU A CA 1
ATOM 751 C C . LEU A 1 105 ? 21.465 4.951 -12.353 1.00 78.12 105 LEU A C 1
ATOM 753 O O . LEU A 1 105 ? 20.585 4.153 -12.664 1.00 78.12 105 LEU A O 1
ATOM 757 N N . PRO A 1 106 ? 22.136 5.656 -13.281 1.00 78.00 106 PRO A N 1
ATOM 758 C CA . PRO A 1 106 ? 21.829 5.550 -14.708 1.00 78.00 106 PRO A CA 1
ATOM 759 C C . PRO A 1 106 ? 21.820 4.093 -15.199 1.00 78.00 106 PRO A C 1
ATOM 761 O O . PRO A 1 106 ? 22.836 3.403 -15.122 1.00 78.00 106 PRO A O 1
ATOM 764 N N . GLY A 1 107 ? 20.674 3.623 -15.690 1.00 71.56 107 GLY A N 1
ATOM 765 C CA . GLY A 1 107 ? 20.451 2.251 -16.151 1.00 71.56 107 GLY A CA 1
ATOM 766 C C . GLY A 1 107 ? 20.240 1.207 -15.047 1.00 71.56 107 GLY A C 1
ATOM 767 O O . GLY A 1 107 ? 20.097 0.028 -15.367 1.00 71.56 107 GLY A O 1
ATOM 768 N N . HIS A 1 108 ? 20.200 1.608 -13.774 1.00 71.12 108 HIS A N 1
ATOM 769 C CA . HIS A 1 108 ? 19.995 0.729 -12.624 1.00 71.12 108 HIS A CA 1
ATOM 770 C C . HIS A 1 108 ? 18.694 1.068 -11.914 1.00 71.12 108 HIS A C 1
ATOM 772 O O . HIS A 1 108 ? 18.576 2.096 -11.241 1.00 71.12 108 HIS A O 1
ATOM 778 N N . TRP A 1 109 ? 17.742 0.153 -12.025 1.00 78.00 109 TRP A N 1
ATOM 779 C CA . TRP A 1 109 ? 16.415 0.319 -11.461 1.00 78.00 109 TRP A CA 1
ATOM 780 C C . TRP A 1 109 ? 16.202 -0.634 -10.292 1.00 78.00 109 TRP A C 1
ATOM 782 O O . TRP A 1 109 ? 16.790 -1.714 -10.231 1.00 78.00 109 TRP A O 1
ATOM 792 N N . VAL A 1 110 ? 15.358 -0.223 -9.354 1.00 79.88 110 VAL A N 1
ATOM 793 C CA . VAL A 1 110 ? 14.928 -1.042 -8.220 1.00 79.88 110 VAL A CA 1
ATOM 794 C C . VAL A 1 110 ? 13.414 -0.979 -8.087 1.00 79.88 110 VAL A C 1
ATOM 796 O O . VAL A 1 110 ? 12.812 0.063 -8.340 1.00 79.88 110 VAL A O 1
ATOM 799 N N . ASP A 1 111 ? 12.814 -2.092 -7.672 1.00 82.75 111 ASP A N 1
ATOM 800 C CA . ASP A 1 111 ? 11.441 -2.116 -7.169 1.00 82.75 111 ASP A CA 1
ATOM 801 C C . ASP A 1 111 ? 11.458 -1.671 -5.703 1.00 82.75 111 ASP A C 1
ATOM 803 O O . ASP A 1 111 ? 12.186 -2.225 -4.869 1.00 82.75 111 ASP A O 1
ATOM 807 N N . LEU A 1 112 ? 10.677 -0.645 -5.389 1.00 86.06 112 LEU A N 1
ATOM 808 C CA . LEU A 1 112 ? 10.516 -0.130 -4.038 1.00 86.06 112 LEU A CA 1
ATOM 809 C C . LEU A 1 112 ? 9.049 0.040 -3.689 1.00 86.06 112 LEU A C 1
ATOM 811 O O . LEU A 1 112 ? 8.188 0.114 -4.563 1.00 86.06 112 LEU A O 1
ATOM 815 N N . ALA A 1 113 ? 8.771 0.140 -2.392 1.00 89.00 113 ALA A N 1
ATOM 816 C CA . ALA A 1 113 ? 7.451 0.466 -1.900 1.00 89.00 113 ALA A CA 1
ATOM 817 C C . ALA A 1 113 ? 7.457 1.729 -1.036 1.00 89.00 113 ALA A C 1
ATOM 819 O O . ALA A 1 113 ? 8.307 1.919 -0.167 1.00 89.00 113 ALA A O 1
ATOM 820 N N . TRP A 1 114 ? 6.441 2.562 -1.214 1.00 91.62 114 TRP A N 1
ATOM 821 C CA . TRP A 1 114 ? 6.075 3.574 -0.234 1.00 91.62 114 TRP A CA 1
ATOM 822 C C . TRP A 1 114 ? 5.005 3.027 0.698 1.00 91.62 114 TRP A C 1
ATOM 824 O O . TRP A 1 114 ? 3.979 2.510 0.249 1.00 91.62 114 TRP A O 1
ATOM 834 N N . VAL A 1 115 ? 5.239 3.172 2.001 1.00 92.50 115 VAL A N 1
ATOM 835 C CA . VAL A 1 115 ? 4.254 2.869 3.036 1.00 92.50 115 VAL A CA 1
ATOM 836 C C . VAL A 1 115 ? 3.770 4.181 3.632 1.00 92.50 115 VAL A C 1
ATOM 838 O O . VAL A 1 115 ? 4.552 4.939 4.202 1.00 92.50 115 VAL A O 1
ATOM 841 N N . ALA A 1 116 ? 2.476 4.453 3.508 1.00 91.62 116 ALA A N 1
ATOM 842 C CA . ALA A 1 116 ? 1.830 5.605 4.124 1.00 91.62 116 ALA A CA 1
ATOM 843 C C . ALA A 1 116 ? 0.812 5.114 5.155 1.00 91.62 116 ALA A C 1
ATOM 845 O O . ALA A 1 116 ? 0.119 4.127 4.920 1.00 91.62 116 ALA A O 1
ATOM 846 N N . ALA A 1 117 ? 0.723 5.775 6.302 1.00 91.56 117 ALA A N 1
ATOM 847 C CA . ALA A 1 117 ? -0.162 5.395 7.389 1.00 91.56 117 ALA A CA 1
ATOM 848 C C . ALA A 1 117 ? -0.776 6.626 8.056 1.00 91.56 117 ALA A C 1
ATOM 850 O O . ALA A 1 117 ? -0.121 7.655 8.200 1.00 91.56 117 ALA A O 1
ATOM 851 N N . THR A 1 118 ? -2.026 6.521 8.493 1.00 88.31 118 THR A N 1
ATOM 852 C CA . THR A 1 118 ? -2.701 7.585 9.244 1.00 88.31 118 THR A CA 1
ATOM 853 C C . THR A 1 118 ? -3.508 7.010 10.398 1.00 88.31 118 THR A C 1
ATOM 855 O O . THR A 1 118 ? -4.040 5.898 10.304 1.00 88.31 118 THR A O 1
ATOM 858 N N . LEU A 1 119 ? -3.572 7.764 11.494 1.00 87.31 119 LEU A N 1
ATOM 859 C CA . LEU A 1 119 ? -4.412 7.461 12.647 1.00 87.31 119 LEU A CA 1
ATOM 860 C C . LEU A 1 119 ? -5.770 8.163 12.517 1.00 87.31 119 LEU A C 1
ATOM 862 O O . LEU A 1 119 ? -5.897 9.212 11.887 1.00 87.31 119 LEU A O 1
ATOM 866 N N . ARG A 1 120 ? -6.794 7.602 13.168 1.00 81.69 120 ARG A N 1
ATOM 867 C CA . ARG A 1 120 ? -8.172 8.134 13.157 1.00 81.69 120 ARG A CA 1
ATOM 868 C C . ARG A 1 120 ? -8.311 9.568 13.680 1.00 81.69 120 ARG A C 1
ATOM 870 O O . ARG A 1 120 ? -9.279 10.239 13.337 1.00 81.69 120 ARG A O 1
ATOM 877 N N . ASP A 1 121 ? -7.391 10.046 14.516 1.00 71.69 121 ASP A N 1
ATOM 878 C CA . ASP A 1 121 ? -7.464 11.405 15.072 1.00 71.69 121 ASP A CA 1
ATOM 879 C C . ASP A 1 121 ? -7.250 12.515 14.024 1.00 71.69 121 ASP A C 1
ATOM 881 O O . ASP A 1 121 ? -7.439 13.694 14.327 1.00 71.69 121 ASP A O 1
ATOM 885 N N . GLY A 1 122 ? -6.940 12.135 12.777 1.00 55.16 122 GLY A N 1
ATOM 886 C CA . GLY A 1 122 ? -7.047 12.985 11.595 1.00 55.16 122 GLY A CA 1
ATOM 887 C C . GLY A 1 122 ? -5.979 14.071 11.495 1.00 55.16 122 GLY A C 1
ATOM 888 O O . GLY A 1 122 ? -6.104 14.954 10.651 1.00 55.16 122 GLY A O 1
ATOM 889 N N . GLY A 1 123 ? -4.946 14.038 12.344 1.00 57.72 123 GLY A N 1
ATOM 890 C CA . GLY A 1 123 ? -3.943 15.102 12.399 1.00 57.72 123 GLY A CA 1
ATOM 891 C C . GLY A 1 123 ? -2.653 14.813 11.634 1.00 57.72 123 GLY A C 1
ATOM 892 O O . GLY A 1 123 ? -2.079 15.727 11.045 1.00 57.72 123 GLY A O 1
ATOM 893 N N . THR A 1 124 ? -2.172 13.566 11.656 1.00 62.22 124 THR A N 1
ATOM 894 C CA . THR A 1 124 ? -0.817 13.239 11.182 1.00 62.22 124 THR A CA 1
ATOM 895 C C . THR A 1 124 ? -0.814 12.015 10.273 1.00 62.22 124 THR A C 1
ATOM 897 O O . THR A 1 124 ? -1.097 10.902 10.711 1.00 62.22 124 THR A O 1
ATOM 900 N N . THR A 1 125 ? -0.420 12.223 9.016 1.00 65.06 125 THR A N 1
ATOM 901 C CA . THR A 1 125 ? -0.019 11.143 8.110 1.00 65.06 125 THR A CA 1
ATOM 902 C C . THR A 1 125 ? 1.473 10.884 8.287 1.00 65.06 125 THR A C 1
ATOM 904 O O . THR A 1 125 ? 2.286 11.801 8.182 1.00 65.06 125 THR A O 1
ATOM 907 N N . TYR A 1 126 ? 1.834 9.631 8.534 1.00 74.75 126 TYR A N 1
ATOM 908 C CA . TYR A 1 126 ? 3.210 9.153 8.563 1.00 74.75 126 TYR A CA 1
ATOM 909 C C . TYR A 1 126 ? 3.521 8.451 7.240 1.00 74.75 126 TYR A C 1
ATOM 911 O O . TYR A 1 126 ? 2.722 7.650 6.760 1.00 74.75 126 TYR A O 1
ATOM 919 N N . SER A 1 127 ? 4.684 8.713 6.653 1.00 70.31 127 SER A N 1
ATOM 920 C CA . SER A 1 127 ? 5.150 8.024 5.446 1.00 70.31 127 SER A CA 1
ATOM 921 C C . SER A 1 127 ? 6.576 7.536 5.641 1.00 70.31 127 SER A C 1
ATOM 923 O O . SER A 1 127 ? 7.419 8.274 6.152 1.00 70.31 127 SER A O 1
ATOM 925 N N . ALA A 1 128 ? 6.845 6.307 5.219 1.00 70.19 128 ALA A N 1
ATOM 926 C CA . ALA A 1 128 ? 8.166 5.707 5.240 1.00 70.19 128 ALA A CA 1
ATOM 927 C C . ALA A 1 128 ? 8.445 4.992 3.916 1.00 70.19 128 ALA A C 1
ATOM 929 O O . ALA A 1 128 ? 7.561 4.370 3.320 1.00 70.19 128 ALA A O 1
ATOM 930 N N . GLU A 1 129 ? 9.696 5.063 3.480 1.00 62.56 129 GLU A N 1
ATOM 931 C CA . GLU A 1 129 ? 10.189 4.294 2.344 1.00 62.56 129 GLU A CA 1
ATOM 932 C C . GLU A 1 129 ? 10.538 2.878 2.802 1.00 62.56 129 GLU A C 1
ATOM 934 O O . GLU A 1 129 ? 11.320 2.685 3.737 1.00 62.56 129 GLU A O 1
ATOM 939 N N . ALA A 1 130 ? 9.980 1.880 2.126 1.00 65.25 130 ALA A N 1
ATOM 940 C CA . ALA A 1 130 ? 10.367 0.489 2.270 1.00 65.25 130 ALA A CA 1
ATOM 941 C C . ALA A 1 130 ? 11.049 0.045 0.975 1.00 65.25 130 ALA A C 1
ATOM 943 O O . ALA A 1 130 ? 10.430 -0.069 -0.081 1.00 65.25 130 ALA A O 1
ATOM 944 N N . HIS A 1 131 ? 12.348 -0.214 1.053 1.00 59.53 131 HIS A N 1
ATOM 945 C CA . HIS A 1 131 ? 13.093 -0.703 -0.097 1.00 59.53 131 HIS A CA 1
ATOM 946 C C . HIS A 1 131 ? 12.736 -2.178 -0.311 1.00 59.53 131 HIS A C 1
ATOM 948 O O . HIS A 1 131 ? 12.884 -2.997 0.600 1.00 59.53 131 HIS A O 1
ATOM 954 N N . GLY A 1 132 ? 12.218 -2.496 -1.498 1.00 57.81 132 GLY A N 1
ATOM 955 C CA . GLY A 1 132 ? 11.993 -3.869 -1.929 1.00 57.81 132 GLY A CA 1
ATOM 956 C C . GLY A 1 132 ? 13.314 -4.575 -2.224 1.00 57.81 132 GLY A C 1
ATOM 957 O O . GLY A 1 132 ? 14.404 -4.045 -1.991 1.00 57.81 132 GLY A O 1
ATOM 958 N N . ALA A 1 133 ? 13.232 -5.799 -2.742 1.00 51.31 133 ALA A N 1
ATOM 959 C CA . ALA A 1 133 ? 14.425 -6.481 -3.216 1.00 51.31 133 ALA A CA 1
ATOM 960 C C . ALA A 1 133 ? 15.073 -5.637 -4.323 1.00 51.31 133 ALA A C 1
ATOM 962 O O . ALA A 1 133 ? 14.454 -5.383 -5.356 1.00 51.31 133 ALA A O 1
ATOM 963 N N . ALA A 1 134 ? 16.338 -5.257 -4.130 1.00 50.91 134 ALA A N 1
ATOM 964 C CA . ALA A 1 134 ? 17.202 -4.808 -5.213 1.00 50.91 134 ALA A CA 1
ATOM 965 C C . ALA A 1 134 ? 17.487 -6.014 -6.120 1.00 50.91 134 ALA A C 1
ATOM 967 O O . ALA A 1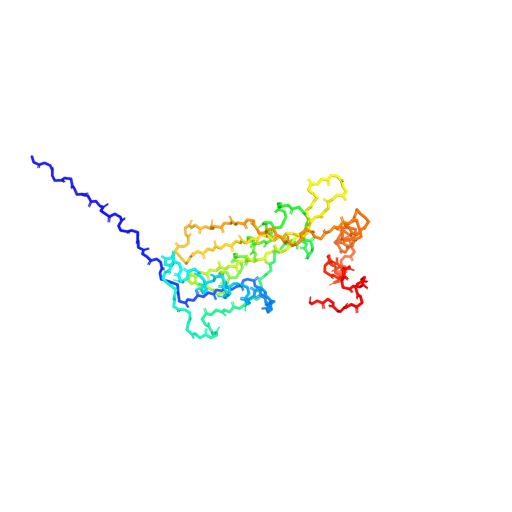 134 ? 18.564 -6.608 -6.095 1.00 50.91 134 ALA A O 1
ATOM 968 N N . LEU A 1 135 ? 16.476 -6.446 -6.869 1.00 53.28 135 LEU A N 1
ATOM 969 C CA . LEU A 1 135 ? 16.699 -7.314 -8.006 1.00 53.28 135 LEU A CA 1
ATOM 970 C C . LEU A 1 135 ? 17.450 -6.461 -9.029 1.00 53.28 135 LEU A C 1
ATOM 972 O O . LEU A 1 135 ? 17.063 -5.309 -9.224 1.00 53.28 135 LEU A O 1
ATOM 976 N N . PRO A 1 136 ? 18.532 -6.960 -9.646 1.00 54.38 136 PRO A N 1
ATOM 977 C CA . PRO A 1 136 ? 19.164 -6.254 -10.744 1.00 54.38 136 PRO A CA 1
ATOM 978 C C . PRO A 1 136 ? 18.148 -6.166 -11.881 1.00 54.38 136 PRO A C 1
ATOM 980 O O . PRO A 1 136 ? 17.982 -7.096 -12.667 1.00 54.38 136 PRO A O 1
ATOM 983 N N . ILE A 1 137 ? 17.433 -5.049 -11.922 1.00 61.12 137 ILE A N 1
ATOM 984 C CA . ILE A 1 137 ? 16.649 -4.651 -13.069 1.00 61.12 137 ILE A CA 1
ATOM 985 C C . ILE A 1 137 ? 17.665 -4.076 -14.044 1.00 61.12 137 ILE A C 1
ATOM 987 O O . ILE A 1 137 ? 18.169 -2.967 -13.848 1.00 61.12 137 ILE A O 1
ATOM 991 N N . ASP A 1 138 ? 18.033 -4.858 -15.054 1.00 61.78 138 ASP A N 1
ATOM 992 C CA . ASP A 1 138 ? 18.814 -4.302 -16.147 1.00 61.78 138 ASP A CA 1
ATOM 993 C C . ASP A 1 138 ? 17.999 -3.224 -16.884 1.00 61.78 138 ASP A C 1
ATOM 995 O O . ASP A 1 138 ? 16.763 -3.215 -16.879 1.00 61.78 138 ASP A O 1
ATOM 999 N N . ALA A 1 139 ? 18.703 -2.280 -17.511 1.00 60.53 139 ALA A N 1
ATOM 1000 C CA . ALA A 1 139 ? 18.080 -1.160 -18.208 1.00 60.53 139 ALA A CA 1
ATOM 1001 C C . ALA A 1 139 ? 17.063 -1.611 -19.271 1.00 60.53 139 ALA A C 1
ATOM 1003 O O . ALA A 1 139 ? 16.113 -0.883 -19.545 1.00 60.53 139 ALA A O 1
ATOM 1004 N N . THR A 1 140 ? 17.229 -2.806 -19.852 1.00 64.81 140 THR A N 1
ATOM 1005 C CA . THR A 1 140 ? 16.289 -3.344 -20.841 1.00 64.81 140 THR A CA 1
ATOM 1006 C C . THR A 1 140 ? 14.962 -3.741 -20.210 1.00 64.81 140 THR A C 1
ATOM 1008 O O . THR A 1 140 ? 13.920 -3.376 -20.739 1.00 64.81 140 THR A O 1
ATOM 1011 N N . MET A 1 141 ? 14.973 -4.390 -19.047 1.00 65.75 141 MET A N 1
ATOM 1012 C CA . MET A 1 141 ? 13.754 -4.756 -18.329 1.00 65.75 141 MET A CA 1
ATOM 1013 C C . MET A 1 141 ? 13.039 -3.544 -17.725 1.00 65.75 141 MET A C 1
ATOM 1015 O O . MET A 1 141 ? 11.809 -3.488 -17.728 1.00 65.75 141 MET A O 1
ATOM 1019 N N . ALA A 1 142 ? 13.791 -2.553 -17.236 1.00 63.03 142 ALA A N 1
ATOM 1020 C CA . ALA A 1 142 ? 13.212 -1.286 -16.795 1.00 63.03 142 ALA A CA 1
ATOM 1021 C C . ALA A 1 142 ? 12.586 -0.511 -17.955 1.00 63.03 142 ALA A C 1
ATOM 1023 O O . ALA A 1 142 ? 11.477 -0.002 -17.820 1.00 63.03 142 ALA A O 1
ATOM 1024 N N . ALA A 1 143 ? 13.272 -0.448 -19.101 1.00 65.56 143 ALA A N 1
ATOM 1025 C CA . ALA A 1 143 ? 12.746 0.186 -20.301 1.00 65.56 143 ALA A CA 1
ATOM 1026 C C . ALA A 1 143 ? 11.518 -0.557 -20.838 1.00 65.56 143 ALA A C 1
ATOM 1028 O O . ALA A 1 143 ? 10.575 0.099 -21.255 1.00 65.56 143 ALA A O 1
ATOM 1029 N N . GLU A 1 144 ? 11.485 -1.892 -20.785 1.00 68.25 144 GLU A N 1
ATOM 1030 C CA . GLU A 1 144 ? 10.308 -2.698 -21.135 1.00 68.25 144 GLU A CA 1
ATOM 1031 C C . GLU A 1 144 ? 9.111 -2.351 -20.237 1.00 68.25 144 GLU A C 1
ATOM 1033 O O . GLU A 1 144 ? 8.034 -2.059 -20.752 1.00 68.25 144 GLU A O 1
ATOM 1038 N N . ALA A 1 145 ? 9.301 -2.303 -18.914 1.00 63.38 145 ALA A N 1
ATOM 1039 C CA . ALA A 1 145 ? 8.239 -1.949 -17.969 1.00 63.38 145 ALA A CA 1
ATOM 1040 C C . ALA A 1 145 ? 7.789 -0.481 -18.109 1.00 63.38 145 ALA A C 1
ATOM 1042 O O . ALA A 1 145 ? 6.593 -0.199 -18.163 1.00 63.38 145 ALA A O 1
ATOM 1043 N N . ALA A 1 146 ? 8.730 0.459 -18.225 1.00 64.38 146 ALA A N 1
ATOM 1044 C CA . ALA A 1 146 ? 8.435 1.882 -18.388 1.00 64.38 146 ALA A CA 1
ATOM 1045 C C . ALA A 1 146 ? 7.780 2.188 -19.746 1.00 64.38 146 ALA A C 1
ATOM 1047 O O . ALA A 1 146 ? 6.834 2.972 -19.812 1.00 64.38 146 ALA A O 1
ATOM 1048 N N . ALA A 1 147 ? 8.239 1.554 -20.830 1.00 65.38 147 ALA A N 1
ATOM 1049 C CA . ALA A 1 147 ? 7.639 1.696 -22.153 1.00 65.38 147 ALA A CA 1
ATOM 1050 C C . ALA A 1 147 ? 6.251 1.056 -22.210 1.00 65.38 147 ALA A C 1
ATOM 1052 O O . ALA A 1 147 ? 5.347 1.648 -22.793 1.00 65.38 147 ALA A O 1
ATOM 1053 N N . ALA A 1 148 ? 6.052 -0.105 -21.577 1.00 61.84 148 ALA A N 1
ATOM 1054 C CA . ALA A 1 148 ? 4.733 -0.720 -21.479 1.00 61.84 148 ALA A CA 1
ATOM 1055 C C . ALA A 1 148 ? 3.753 0.160 -20.686 1.00 61.84 148 ALA A C 1
ATOM 1057 O O . ALA A 1 148 ? 2.615 0.346 -21.119 1.00 61.84 148 ALA A O 1
ATOM 1058 N N . ALA A 1 149 ? 4.205 0.771 -19.584 1.00 57.91 149 ALA A N 1
ATOM 1059 C CA . ALA A 1 149 ? 3.415 1.729 -18.814 1.00 57.91 149 ALA A CA 1
ATOM 1060 C C . ALA A 1 149 ? 3.051 2.980 -19.636 1.00 57.91 149 ALA A C 1
ATOM 1062 O O . ALA A 1 149 ? 1.886 3.380 -19.686 1.00 57.91 149 ALA A O 1
ATOM 1063 N N . ALA A 1 150 ? 4.026 3.568 -20.336 1.00 59.53 150 ALA A N 1
ATOM 1064 C CA . ALA A 1 150 ? 3.819 4.752 -21.170 1.00 59.53 150 ALA A CA 1
ATOM 1065 C C . ALA A 1 150 ? 2.910 4.480 -22.386 1.00 59.53 150 ALA A C 1
ATOM 1067 O O . ALA A 1 150 ? 2.061 5.309 -22.715 1.00 59.53 150 ALA A O 1
ATOM 1068 N N . ALA A 1 151 ? 3.054 3.322 -23.040 1.00 56.12 151 ALA A N 1
ATOM 1069 C CA . ALA A 1 151 ? 2.231 2.928 -24.183 1.00 56.12 151 ALA A CA 1
ATOM 1070 C C . ALA A 1 151 ? 0.771 2.686 -23.776 1.00 56.12 151 ALA A C 1
ATOM 1072 O O . ALA A 1 151 ? -0.145 3.174 -24.437 1.00 56.12 151 ALA A O 1
ATOM 1073 N N . ALA A 1 152 ? 0.536 2.014 -22.647 1.00 52.34 152 ALA A N 1
ATOM 1074 C CA . ALA A 1 152 ? -0.821 1.771 -22.172 1.00 52.34 152 ALA A CA 1
ATOM 1075 C C . ALA A 1 152 ? -1.543 3.070 -21.761 1.00 52.34 152 ALA A C 1
ATOM 1077 O O . ALA A 1 152 ? -2.733 3.224 -22.044 1.00 52.34 152 ALA A O 1
ATOM 1078 N N . ALA A 1 153 ? -0.817 4.041 -21.190 1.00 53.41 153 ALA A N 1
ATOM 1079 C CA . ALA A 1 153 ? -1.343 5.379 -20.912 1.00 53.41 153 ALA A CA 1
ATOM 1080 C C . ALA A 1 153 ? -1.732 6.151 -22.191 1.00 53.41 153 ALA A C 1
ATOM 1082 O O . ALA A 1 153 ? -2.668 6.949 -22.163 1.00 53.41 153 ALA A O 1
ATOM 1083 N N . ALA A 1 154 ? -1.041 5.909 -23.310 1.00 55.50 154 ALA A N 1
ATOM 1084 C CA . ALA A 1 154 ? -1.312 6.556 -24.594 1.00 55.50 154 ALA A CA 1
ATOM 1085 C C . ALA A 1 154 ? -2.449 5.890 -25.396 1.00 55.50 154 ALA A C 1
ATOM 1087 O O . ALA A 1 154 ? -3.172 6.579 -26.115 1.00 55.50 154 ALA A O 1
ATOM 1088 N N . GLU A 1 155 ? -2.622 4.570 -25.281 1.00 50.41 155 GLU A N 1
ATOM 1089 C CA . GLU A 1 155 ? -3.579 3.793 -26.089 1.00 50.41 155 GLU A CA 1
ATOM 1090 C C . GLU A 1 155 ? -4.939 3.561 -25.408 1.00 50.41 155 GLU A C 1
ATOM 1092 O O . GLU A 1 155 ? -5.865 3.052 -26.039 1.00 50.41 155 GLU A O 1
ATOM 1097 N N . GLY A 1 156 ? -5.090 3.917 -24.126 1.00 48.00 156 GLY A N 1
ATOM 1098 C CA . GLY A 1 156 ? -6.314 3.627 -23.366 1.00 48.00 156 GLY A CA 1
ATOM 1099 C C . GLY A 1 156 ? -6.576 2.123 -23.198 1.00 48.00 156 GLY A C 1
ATOM 1100 O O . GLY A 1 156 ? -7.713 1.712 -22.963 1.00 48.00 156 GLY A O 1
ATOM 1101 N N . SER A 1 157 ? -5.534 1.298 -23.354 1.00 44.03 157 SER A N 1
ATOM 1102 C CA . SER A 1 157 ? -5.596 -0.154 -23.197 1.00 44.03 157 SER A CA 1
ATOM 1103 C C . SER A 1 157 ? -5.763 -0.524 -21.722 1.00 44.03 157 SER A C 1
ATOM 1105 O O . SER A 1 157 ? -5.069 0.001 -20.855 1.00 44.03 157 SER A O 1
ATOM 1107 N N . ALA A 1 158 ? -6.678 -1.451 -21.433 1.00 47.00 158 ALA A N 1
ATOM 1108 C CA . ALA A 1 158 ? -7.040 -1.848 -20.070 1.00 47.00 158 ALA A CA 1
ATOM 1109 C C . ALA A 1 158 ? -6.000 -2.747 -19.369 1.00 47.00 158 ALA A C 1
ATOM 1111 O O . ALA A 1 158 ? -6.178 -3.071 -18.197 1.00 47.00 158 ALA A O 1
ATOM 1112 N N . VAL A 1 159 ? -4.942 -3.176 -20.067 1.00 48.97 159 VAL A N 1
ATOM 1113 C CA . VAL A 1 159 ? -3.902 -4.055 -19.513 1.00 48.97 159 VAL A CA 1
ATOM 1114 C C . VAL A 1 159 ? -2.553 -3.356 -19.634 1.00 48.97 159 VAL A C 1
ATOM 1116 O O . VAL A 1 159 ? -1.947 -3.326 -20.704 1.00 48.97 159 VAL A O 1
ATOM 1119 N N . VAL A 1 160 ? -2.105 -2.774 -18.523 1.00 58.16 160 VAL A N 1
ATOM 1120 C CA . VAL A 1 160 ? -0.770 -2.186 -18.377 1.00 58.16 160 VAL A CA 1
ATOM 1121 C C . VAL A 1 160 ? 0.158 -3.280 -17.856 1.00 58.16 160 VAL A C 1
ATOM 1123 O O . VAL A 1 160 ? -0.100 -3.821 -16.785 1.00 58.16 160 VAL A O 1
ATOM 1126 N N . ALA A 1 161 ? 1.217 -3.628 -18.591 1.00 67.56 161 ALA A N 1
ATOM 1127 C CA . ALA A 1 161 ? 2.200 -4.581 -18.077 1.00 67.56 161 ALA A CA 1
ATOM 1128 C C . ALA A 1 161 ? 3.012 -3.926 -16.951 1.00 67.56 161 ALA A C 1
ATOM 1130 O O . ALA A 1 161 ? 3.636 -2.882 -17.144 1.00 67.56 161 ALA A O 1
ATOM 1131 N N . THR A 1 162 ? 2.992 -4.544 -15.777 1.00 78.94 162 THR A N 1
ATOM 1132 C CA . THR A 1 162 ? 3.764 -4.125 -14.607 1.00 78.94 162 THR A CA 1
ATOM 1133 C C . THR A 1 162 ? 5.157 -4.750 -14.620 1.00 78.94 162 THR A C 1
ATOM 1135 O O . THR A 1 162 ? 5.434 -5.724 -15.326 1.00 78.94 162 THR A O 1
ATOM 1138 N N . TRP A 1 163 ? 6.043 -4.242 -13.765 1.00 77.06 163 TRP A N 1
ATOM 1139 C CA . TRP A 1 163 ? 7.315 -4.891 -13.453 1.00 77.06 163 TRP A CA 1
ATOM 1140 C C . TRP A 1 163 ? 7.121 -6.360 -13.038 1.00 77.06 163 TRP A C 1
ATOM 1142 O O . TRP A 1 163 ? 7.864 -7.244 -13.470 1.00 77.06 163 TRP A O 1
ATOM 1152 N N . GLY A 1 164 ? 6.080 -6.632 -12.244 1.00 77.81 164 GLY A N 1
ATOM 1153 C CA . GLY A 1 164 ? 5.725 -7.981 -11.814 1.00 77.81 164 GLY A CA 1
ATOM 1154 C C . GLY A 1 164 ? 5.389 -8.909 -12.982 1.00 77.81 164 GLY A C 1
ATOM 1155 O O . GLY A 1 164 ? 5.822 -10.061 -12.977 1.00 77.81 164 GLY A O 1
ATOM 1156 N N . ASP A 1 165 ? 4.689 -8.409 -14.004 1.00 79.06 165 ASP A N 1
ATOM 1157 C CA . ASP A 1 165 ? 4.353 -9.178 -15.209 1.00 79.06 165 ASP A CA 1
ATOM 1158 C C . ASP A 1 165 ? 5.595 -9.529 -16.030 1.00 79.06 165 ASP A C 1
ATOM 1160 O O . ASP A 1 165 ? 5.748 -10.670 -16.471 1.00 79.06 165 ASP A O 1
ATOM 1164 N N . VAL A 1 166 ? 6.522 -8.578 -16.181 1.00 76.88 166 VAL A N 1
ATOM 1165 C CA . VAL A 1 166 ? 7.796 -8.802 -16.882 1.00 76.88 166 VAL A CA 1
ATOM 1166 C C . VAL A 1 166 ? 8.617 -9.880 -16.170 1.00 76.88 166 VAL A C 1
ATOM 1168 O O . VAL A 1 166 ? 9.102 -10.818 -16.806 1.00 76.88 166 VAL A O 1
ATOM 1171 N N . VAL A 1 167 ? 8.749 -9.791 -14.843 1.00 77.00 167 VAL A N 1
ATOM 1172 C CA . VAL A 1 167 ? 9.480 -10.788 -14.045 1.00 77.00 167 VAL A CA 1
ATOM 1173 C C . VAL A 1 167 ? 8.804 -12.155 -14.113 1.00 77.00 167 VAL A C 1
ATOM 1175 O O . VAL A 1 167 ? 9.481 -13.159 -14.337 1.00 77.00 167 VAL A O 1
ATOM 1178 N N . ALA A 1 168 ? 7.482 -12.208 -13.957 1.00 78.88 168 ALA A N 1
ATOM 1179 C CA . ALA A 1 168 ? 6.720 -13.449 -14.017 1.00 78.88 168 ALA A CA 1
ATOM 1180 C C . ALA A 1 168 ? 6.905 -14.155 -15.370 1.00 78.88 168 ALA A C 1
ATOM 1182 O O . ALA A 1 168 ? 7.254 -15.337 -15.400 1.00 78.88 168 ALA A O 1
ATOM 1183 N N . ALA A 1 169 ? 6.796 -13.413 -16.478 1.00 78.31 169 ALA A N 1
ATOM 1184 C CA . ALA A 1 169 ? 7.020 -13.936 -17.822 1.00 78.31 169 ALA A CA 1
ATOM 1185 C C . ALA A 1 169 ? 8.438 -14.501 -18.002 1.00 78.31 169 ALA A C 1
ATOM 1187 O O . ALA A 1 169 ? 8.597 -15.605 -18.526 1.00 78.31 169 ALA A O 1
ATOM 1188 N N . LYS A 1 170 ? 9.474 -13.794 -17.527 1.00 74.31 170 LYS A N 1
ATOM 1189 C CA . LYS A 1 170 ? 10.867 -14.267 -17.637 1.00 74.31 170 LYS A CA 1
ATOM 1190 C C . LYS A 1 170 ? 11.162 -15.485 -16.764 1.00 74.31 170 LYS A C 1
ATOM 1192 O O . LYS A 1 170 ? 11.963 -16.329 -17.156 1.00 74.31 170 LYS A O 1
ATOM 1197 N N . LEU A 1 171 ? 10.525 -15.588 -15.599 1.00 77.62 171 LEU A N 1
ATOM 1198 C CA . LEU A 1 171 ? 10.693 -16.722 -14.687 1.00 77.62 171 LEU A CA 1
ATOM 1199 C C . LEU A 1 171 ? 9.785 -17.917 -15.025 1.00 77.62 171 LEU A C 1
ATOM 1201 O O . LEU A 1 171 ? 9.921 -18.967 -14.401 1.00 77.62 171 LEU A O 1
ATOM 1205 N N . GLY A 1 172 ? 8.880 -17.783 -16.000 1.00 80.62 172 GLY A N 1
ATOM 1206 C CA . GLY A 1 172 ? 7.917 -18.830 -16.351 1.00 80.62 172 GLY A CA 1
ATOM 1207 C C . GLY A 1 172 ? 6.840 -19.046 -15.283 1.00 80.62 172 GLY A C 1
ATOM 1208 O O . GLY A 1 172 ? 6.308 -20.149 -15.156 1.00 80.62 172 GLY A O 1
ATOM 1209 N N . CYS A 1 173 ? 6.531 -18.007 -14.507 1.00 79.06 173 CYS A N 1
ATOM 1210 C CA . CYS A 1 173 ? 5.529 -18.015 -13.445 1.00 79.06 173 CYS A CA 1
ATOM 1211 C C . CYS A 1 173 ? 4.334 -17.128 -13.820 1.00 79.06 173 CYS A C 1
ATOM 1213 O O . CYS A 1 173 ? 4.425 -16.273 -14.697 1.00 79.06 173 CYS A O 1
ATOM 1215 N N . SER A 1 174 ? 3.203 -17.303 -13.136 1.00 72.81 174 SER A N 1
ATOM 1216 C CA . SER A 1 174 ? 2.075 -16.370 -13.240 1.00 72.81 174 SER A CA 1
ATOM 1217 C C . SER A 1 174 ? 2.331 -15.125 -12.387 1.00 72.81 174 SER A C 1
ATOM 1219 O O . SER A 1 174 ? 2.815 -15.250 -11.257 1.00 72.81 174 SER A O 1
ATOM 1221 N N . SER A 1 175 ? 1.995 -13.940 -12.902 1.00 68.00 175 SER A N 1
ATOM 1222 C CA . SER A 1 175 ? 1.887 -12.728 -12.086 1.00 68.00 175 SER A CA 1
ATOM 1223 C C . SER A 1 175 ? 0.651 -12.807 -11.180 1.00 68.00 175 SER A C 1
ATOM 1225 O O . SER A 1 175 ? -0.246 -13.628 -11.404 1.00 68.00 175 SER A O 1
ATOM 1227 N N . LYS A 1 176 ? 0.668 -12.041 -10.083 1.00 58.56 176 LYS A N 1
ATOM 1228 C CA . LYS A 1 176 ? -0.403 -12.006 -9.076 1.00 58.56 176 LYS A CA 1
ATOM 1229 C C . LYS A 1 176 ? -1.353 -10.852 -9.311 1.00 58.56 176 LYS A C 1
ATOM 1231 O O . LYS A 1 176 ? -0.840 -9.761 -9.627 1.00 58.56 176 LYS A O 1
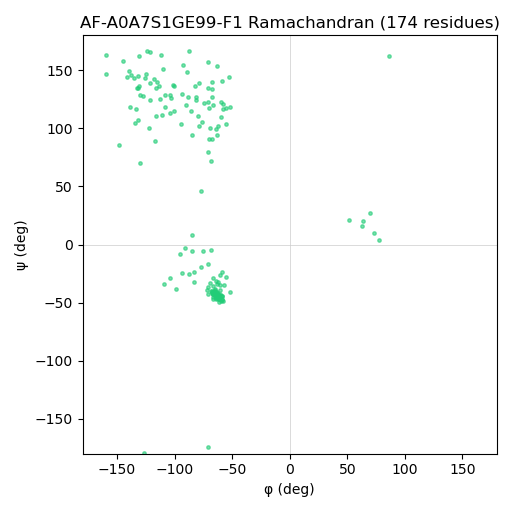#

InterPro domains:
  IPR026533 Non-canonical purine NTP phosphatase/PRRC1 [PF01931] (19-143)
  IPR029001 Inosine triphosphate pyrophosphatase-like [G3DSA:3.90.950.10] (10-165)
  IPR029001 Inosine triphosphate pyrophosphatase-like [SSF52972] (17-136)
  IPR050299 YjjX NTPase [PTHR34699] (18-136)

Organism: NCBI:txid1486930

Radius of gyration: 19.51 Å; Cα contacts (8 Å, |Δi|>4): 313; chains: 1; bounding box: 36×51×71 Å

Mean predicted aligned error: 10.36 Å

Foldseek 3Di:
DDDDPPPPPPVPAQEFQAEEELAPDPVSQVVVVVVLVVCCVVSVHNYDDPDPRRGDYDHFAQPAFPAAEAPVSQQSSQVRSQVRRCVVDNGQKYKYKGWHWYDPDVQFIFIWIKIWMDGNVPDDIDIDTGGDDSDRCGSVLVCVLVVLRVVCVVPVDPDRQHSQNSVCVVVVHDRD

Secondary structure (DSSP, 8-state):
--------------EE--EEES---HHHHHHHHHHHHHHHHTTSSEE---SGGGEEE-----SS-SS-BHHHHHHHHHHHHHHHHHHHS--SEEEEEEEEEEEEETTEEEEEEEEEEEETTSS-EEEEEEE-----B-HHHHHHHHHHHHHHHHHT-S-PPPHHHHHHHHHT----

pLDDT: mean 77.52, std 16.73, range [39.06, 97.38]

Sequence (176 aa):
MASEGGVSRHATAVLVRTVTVASTSAIKVAAVREAVSKAAMLHSLHVHVENDDDLVGVAAPSGVSEQPVGHEETLRGATNRLSAAYEARPADLTVAVENGIVEVLPGHWVDLAWVAATLRDGGTTYSAEAHGAALPIDATMAAEAAAAAAAAAAEGSAVVATWGDVVAAKLGCSSK

Solvent-accessible surface area (backbone atoms only — not comparable to full-atom values): 9590 Å² total; per-residue (Å²): 138,82,83,81,79,76,81,77,78,71,79,72,76,57,70,32,44,32,36,28,28,25,34,71,49,68,66,62,40,50,52,50,52,52,51,54,54,52,37,35,75,67,69,77,39,50,59,56,66,87,53,71,86,27,52,39,52,35,83,30,65,37,92,58,63,95,53,18,63,35,69,70,48,14,45,47,23,8,50,36,7,32,52,45,24,39,72,76,46,75,26,42,33,31,37,9,74,21,60,22,41,32,74,82,46,97,60,36,35,31,49,30,30,27,36,26,35,33,45,60,86,74,80,59,78,48,75,49,83,44,81,46,68,78,52,88,35,47,46,66,59,47,45,50,27,53,48,35,35,53,48,23,72,73,66,74,50,92,71,60,51,32,63,60,46,54,52,16,60,75,71,76,46,80,62,132

Nearest PDB structures (foldseek):
  6uxc-assembly1_A  TM=3.255E-01  e=6.501E-02  Chlamydia trachomatis L2/434/Bu
  2ebk-assembly1_A  TM=3.359E-01  e=1.403E+00  Homo sapiens
  7pd7-assembly1_A  TM=2.294E-01  e=3.660E-01  Chondromyces crocatus
  1xa1-assembly2_B  TM=2.833E-01  e=5.380E+00  Staphylococcus aureus
  5bka-assembly1_C  TM=2.726E-01  e=5.047E+00  Streptomyces coelicolor A3(2)